Protein AF-W7JKR9-F1 (afdb_monomer)

Mean predicted aligned error: 22.74 Å

Organism: Plasmodium falciparum (isolate NF54) (NCBI:txid5843)

Solvent-accessible surface area (backbone atoms only — not comparable to full-atom values): 15567 Å² total; per-residue (Å²): 144,79,76,62,62,64,58,54,55,62,55,49,55,61,52,53,52,52,53,51,52,54,62,64,67,72,71,78,78,79,87,74,90,66,97,68,87,82,84,70,90,59,93,64,86,72,86,68,92,71,79,69,73,84,47,75,80,37,70,67,54,50,52,52,49,54,50,50,52,53,54,49,53,52,54,48,53,56,47,51,57,61,47,48,58,59,49,50,54,55,48,53,52,48,53,50,53,51,49,53,51,51,55,48,51,52,49,53,50,54,48,50,52,50,49,51,50,49,50,45,54,60,48,51,68,45,63,79,32,70,90,44,43,83,77,52,41,77,62,53,60,73,65,54,53,62,68,59,58,51,48,51,50,50,50,50,52,52,52,49,49,53,54,48,44,54,56,48,46,52,50,52,52,53,51,45,29,69,67,34,49,48,63,60,50,96,86,45,53,39,71,78,78,53,44,91,90,45,64,85,39,62,70,62,53,34,50,55,54,41,54,40,44,44,69,52,60,46,86,80,85,69,102,61,82,69,58,78,81,42,48,37,51,54,42,51,56,69,68,50,66,98,64,97,77,70,54,73,58,57,51,49,42,54,52,56,65,73,77,107

pLDDT: mean 70.18, std 16.19, range [37.5, 97.75]

InterPro domains:
  IPR006373 Variant surface antigen Rifin [PF02009] (39-235)
  IPR006373 Variant surface antigen Rifin [TIGR01477] (1-241)

Radius of gyration: 37.73 Å; Cα contacts (8 Å, |Δi|>4): 90; chains: 1; bounding box: 84×52×88 Å

Secondary structure (DSSP, 8-state):
--SSHHHHHHHHHHHHHHHHHHHHHT----------------SS--------TTSTT-HHHHHHHHHHHHHHHHHHHHHHHHHHHHHHHHHHHHHHHHHHHHHHHHHHHHHHHHHHHHHHHHHHHHHT-TTTIIIIIHHHTTTS-HHHHHHHHHHHHHHHHHHHHHHHHHHHHHHHHHHH--SEETTEEGGGT--TTTTT-HHHHHHHHHHHHHHHHS--SSS----TT-HHHHHHHHHS-SSS---HHHHHHHHHHHH-

Nearest PDB structures (foldseek):
  7jzk-assembly2_B  TM=7.872E-01  e=2.300E-03  Plasmodium falciparum NF54

Sequence (260 aa):
MKLNYTKILLFFFPLNILVTSYHAYNKNKPYLKTRHTPRYTSRVLSECDIRSSIYDNDAEMKSVKGTFDRQTSQRFEEYQERIKDKRQKRKEERDKNIQEIIEKDKMDKSLAEKVETGCLKCGCGLGGVAAGVGIIGGIAINIWKPTALDAAIEAAIAKSAAKGATAFKSAVIEGIEKEFGVSILRVHRFESFIDVENYMKVSVISEKVYSHYNTTCIPSGSVHLPSVSDPICTLVSKKLPHASQGSSRTVIESTLYKEA

Structure (mmCIF, N/CA/C/O backbone):
data_AF-W7JKR9-F1
#
_entry.id   AF-W7JKR9-F1
#
loop_
_atom_site.group_PDB
_atom_site.id
_atom_site.type_symbol
_atom_site.label_atom_id
_atom_site.label_alt_id
_atom_site.label_comp_id
_atom_site.label_asym_id
_atom_site.label_entity_id
_atom_site.label_seq_id
_atom_site.pdbx_PDB_ins_code
_atom_site.Cartn_x
_atom_site.Cartn_y
_atom_site.Cartn_z
_atom_site.occupancy
_atom_site.B_iso_or_equiv
_atom_site.auth_seq_id
_atom_site.auth_comp_id
_atom_site.auth_asym_id
_atom_site.auth_ato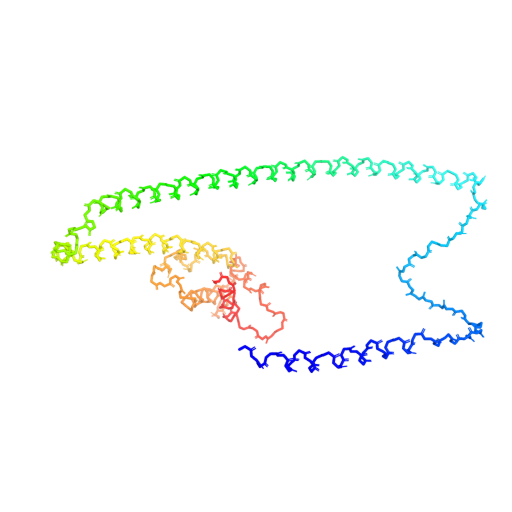m_id
_atom_site.pdbx_PDB_model_num
ATOM 1 N N . MET A 1 1 ? 12.454 -26.842 42.055 1.00 54.22 1 MET A N 1
ATOM 2 C CA . MET A 1 1 ? 13.348 -26.366 40.972 1.00 54.22 1 MET A CA 1
ATOM 3 C C . MET A 1 1 ? 14.501 -27.363 40.728 1.00 54.22 1 MET A C 1
ATOM 5 O O . MET A 1 1 ? 15.657 -27.020 40.912 1.00 54.22 1 MET A O 1
ATOM 9 N N . LYS A 1 2 ? 14.209 -28.631 40.379 1.00 51.59 2 LYS A N 1
ATOM 10 C CA . LYS A 1 2 ? 15.231 -29.709 40.299 1.00 51.59 2 LYS A CA 1
ATOM 11 C C . LYS A 1 2 ? 15.134 -30.624 39.059 1.00 51.59 2 LYS A C 1
ATOM 13 O O . LYS A 1 2 ? 15.847 -31.612 38.990 1.00 51.59 2 LYS A O 1
ATOM 18 N N . LEU A 1 3 ? 14.304 -30.291 38.064 1.00 54.12 3 LEU A N 1
ATOM 19 C CA . LEU A 1 3 ? 14.122 -31.116 36.850 1.00 54.12 3 LEU A CA 1
ATOM 20 C C . LEU A 1 3 ? 14.785 -30.547 35.582 1.00 54.12 3 LEU A C 1
ATOM 22 O O . LEU A 1 3 ? 14.823 -31.217 34.555 1.00 54.12 3 LEU A O 1
ATOM 26 N N . ASN A 1 4 ? 15.345 -29.334 35.647 1.00 57.53 4 ASN A N 1
ATOM 27 C CA . ASN A 1 4 ? 15.984 -28.689 34.492 1.00 57.53 4 ASN A CA 1
ATOM 28 C C . ASN A 1 4 ? 17.507 -28.898 34.444 1.00 57.53 4 ASN A C 1
ATOM 30 O O . ASN A 1 4 ? 18.113 -28.714 33.395 1.00 57.53 4 ASN A O 1
ATOM 34 N N . TYR A 1 5 ? 18.127 -29.325 35.549 1.00 57.28 5 TYR A N 1
ATOM 35 C CA . TYR A 1 5 ? 19.579 -29.516 35.623 1.00 57.28 5 TYR A CA 1
ATOM 36 C C . TYR A 1 5 ? 20.048 -30.743 34.821 1.00 57.28 5 TYR A C 1
ATOM 38 O O . TYR A 1 5 ? 21.040 -30.677 34.100 1.00 57.28 5 TYR A O 1
ATOM 46 N N . THR A 1 6 ? 19.278 -31.834 34.844 1.00 64.12 6 THR A N 1
ATOM 47 C CA . THR A 1 6 ? 19.553 -33.048 34.057 1.00 64.12 6 THR A CA 1
ATOM 48 C C . THR A 1 6 ? 19.422 -32.818 32.551 1.00 64.12 6 THR A C 1
ATOM 50 O O . THR A 1 6 ? 20.218 -33.357 31.788 1.00 64.12 6 THR A O 1
ATOM 53 N N . LYS A 1 7 ? 18.481 -31.971 32.107 1.00 63.75 7 LYS A N 1
ATOM 54 C CA . LYS A 1 7 ? 18.340 -31.597 30.686 1.00 63.75 7 LYS A CA 1
ATOM 55 C C . LYS A 1 7 ? 19.494 -30.723 30.184 1.00 63.75 7 LYS A C 1
ATOM 57 O O . LYS A 1 7 ? 19.934 -30.908 29.055 1.00 63.75 7 LYS A O 1
ATOM 62 N N . ILE A 1 8 ? 20.007 -29.815 31.017 1.00 66.56 8 ILE A N 1
ATOM 63 C CA . ILE A 1 8 ? 21.157 -28.962 30.670 1.00 66.56 8 ILE A CA 1
ATOM 64 C C . ILE A 1 8 ? 22.446 -29.796 30.592 1.00 66.56 8 ILE A C 1
ATOM 66 O O . ILE A 1 8 ? 23.214 -29.645 29.645 1.00 66.56 8 ILE A O 1
ATOM 70 N N . LEU A 1 9 ? 22.648 -30.738 31.523 1.00 61.00 9 LEU A N 1
ATOM 71 C CA . LEU A 1 9 ? 23.782 -31.670 31.480 1.00 61.00 9 LEU A CA 1
ATOM 72 C C . LEU A 1 9 ? 23.742 -32.594 30.255 1.00 61.00 9 LEU A C 1
ATOM 74 O O . LEU A 1 9 ? 24.776 -32.812 29.625 1.00 61.00 9 LEU A O 1
ATOM 78 N N . LEU A 1 10 ? 22.559 -33.085 29.868 1.00 62.50 10 LEU A N 1
ATOM 79 C CA . LEU A 1 10 ? 22.393 -33.925 28.675 1.00 62.50 10 LEU A CA 1
ATOM 80 C C . LEU A 1 10 ? 22.730 -33.195 27.369 1.00 62.50 10 LEU A C 1
ATOM 82 O O . LEU A 1 10 ? 23.150 -33.841 26.415 1.00 62.50 10 LEU A O 1
ATOM 86 N N . PHE A 1 11 ? 22.593 -31.868 27.323 1.00 59.97 11 PHE A N 1
ATOM 87 C CA . PHE A 1 11 ? 22.936 -31.071 26.142 1.00 59.97 11 PHE A CA 1
ATOM 88 C C . PHE A 1 11 ? 24.433 -30.715 26.071 1.00 59.97 11 PHE A C 1
ATOM 90 O O . PHE A 1 11 ? 24.965 -30.442 24.996 1.00 59.97 11 PHE A O 1
ATOM 97 N N . PHE A 1 12 ? 25.145 -30.772 27.201 1.00 62.97 12 PHE A N 1
ATOM 98 C CA . PHE A 1 12 ? 26.572 -30.449 27.276 1.00 62.97 12 PHE A CA 1
ATOM 99 C C . PHE A 1 12 ? 27.464 -31.539 26.658 1.00 62.97 12 PHE A C 1
ATOM 101 O O . PHE A 1 12 ? 28.472 -31.238 26.018 1.00 62.97 12 PHE A O 1
ATOM 108 N N . PHE A 1 13 ? 27.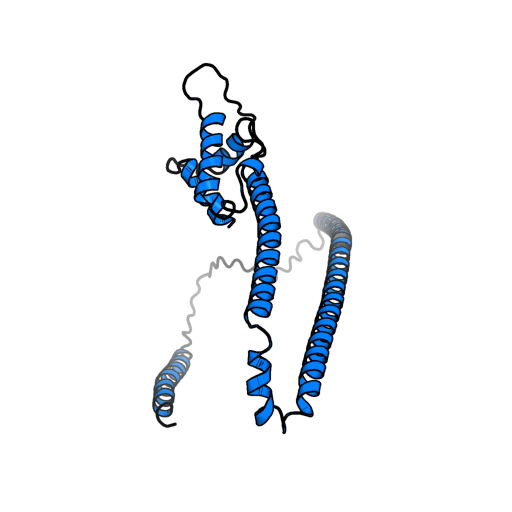081 -32.811 26.797 1.00 64.88 13 PHE A N 1
ATOM 109 C CA . PHE A 1 13 ? 27.808 -33.942 26.209 1.00 64.88 13 PHE A CA 1
ATOM 110 C C . PHE A 1 13 ? 27.870 -33.921 24.668 1.00 64.88 13 PHE A C 1
ATOM 112 O O . PHE A 1 13 ? 28.980 -33.992 24.138 1.00 64.88 13 PHE A O 1
ATOM 119 N N . PRO A 1 14 ? 26.756 -33.765 23.922 1.00 66.75 14 PRO A N 1
ATOM 120 C CA . PRO A 1 14 ? 26.812 -33.718 22.461 1.00 66.75 14 PRO A CA 1
ATOM 121 C C . PRO A 1 14 ? 27.563 -32.485 21.937 1.00 66.75 14 PRO A C 1
ATOM 123 O O . PRO A 1 14 ? 28.277 -32.595 20.943 1.00 66.75 14 PRO A O 1
ATOM 126 N N . LEU A 1 15 ? 27.487 -31.336 22.621 1.00 64.81 15 LEU A N 1
ATOM 127 C CA . LEU A 1 15 ? 28.214 -30.123 22.223 1.00 64.81 15 LEU A CA 1
ATOM 128 C C . LEU A 1 15 ? 29.739 -30.271 22.358 1.00 64.81 15 LEU A C 1
ATOM 130 O O . LEU A 1 15 ? 30.471 -29.853 21.463 1.00 64.81 15 LEU A O 1
ATOM 134 N N . ASN A 1 16 ? 30.232 -30.919 23.418 1.00 63.62 16 ASN A N 1
ATOM 135 C CA . ASN A 1 16 ? 31.671 -31.173 23.569 1.00 63.62 16 ASN A CA 1
ATOM 136 C C . ASN A 1 16 ? 32.203 -32.199 22.559 1.00 63.62 16 ASN A C 1
ATOM 138 O O . ASN A 1 16 ? 33.333 -32.063 22.087 1.00 63.62 16 ASN A O 1
ATOM 142 N N . ILE A 1 17 ? 31.394 -33.190 22.172 1.00 65.12 17 ILE A N 1
ATOM 143 C CA . ILE A 1 17 ? 31.745 -34.137 21.101 1.00 65.12 17 ILE A CA 1
ATOM 144 C C . ILE A 1 17 ? 31.851 -33.403 19.754 1.00 65.12 17 ILE A C 1
ATOM 146 O O . ILE A 1 17 ? 32.780 -33.637 18.982 1.00 65.12 17 ILE A O 1
ATOM 150 N N . LEU A 1 18 ? 30.958 -32.444 19.494 1.00 62.81 18 LEU A N 1
ATOM 151 C CA . LEU A 1 18 ? 30.983 -31.637 18.272 1.00 62.81 18 LEU A CA 1
ATOM 152 C C . LEU A 1 18 ? 32.236 -30.747 18.206 1.00 62.81 18 LEU A C 1
ATOM 154 O O . LEU A 1 18 ? 32.935 -30.740 17.192 1.00 62.81 18 LEU A O 1
ATOM 158 N N . VAL A 1 19 ? 32.584 -30.081 19.310 1.00 62.69 19 VAL A N 1
ATOM 159 C CA . VAL A 1 19 ? 33.781 -29.224 19.409 1.00 62.69 19 VAL A CA 1
ATOM 160 C C . VAL A 1 19 ? 35.080 -30.032 19.300 1.00 62.69 19 VAL A C 1
ATOM 162 O O . VAL A 1 19 ? 36.006 -29.620 18.599 1.00 62.69 19 VAL A O 1
ATOM 165 N N . THR A 1 20 ? 35.155 -31.207 19.929 1.00 60.06 20 THR A N 1
ATOM 166 C CA . THR A 1 20 ? 36.338 -32.082 19.828 1.00 60.06 20 THR A CA 1
ATOM 167 C C . THR A 1 20 ? 36.486 -32.702 18.436 1.00 60.06 20 THR A C 1
ATOM 169 O O . THR A 1 20 ? 37.604 -32.762 17.924 1.00 60.06 20 THR A O 1
ATOM 172 N N . SER A 1 21 ? 35.384 -33.064 17.764 1.00 58.28 21 SER A N 1
ATOM 173 C CA . SER A 1 21 ? 35.416 -33.540 16.371 1.00 58.28 21 SER A CA 1
ATOM 174 C C . SER A 1 21 ? 35.890 -32.460 15.389 1.00 58.28 21 SER A C 1
ATOM 176 O O . SER A 1 21 ? 36.719 -32.736 14.522 1.00 58.28 21 SER A O 1
ATOM 178 N N . TYR A 1 22 ? 35.458 -31.208 15.581 1.00 55.31 22 TYR A N 1
ATOM 179 C CA . TYR A 1 22 ? 35.897 -30.067 14.776 1.00 55.31 22 TYR A CA 1
ATOM 180 C C . TYR A 1 22 ? 37.398 -29.798 14.948 1.00 55.31 22 TYR A C 1
ATOM 182 O O . TYR A 1 22 ? 38.115 -29.554 13.976 1.00 55.31 22 TYR A O 1
ATOM 190 N N . HIS A 1 23 ? 37.905 -29.906 16.178 1.00 56.00 23 HIS A N 1
ATOM 191 C CA . HIS A 1 23 ? 39.322 -29.686 16.452 1.00 56.00 23 HIS A CA 1
ATOM 192 C C . HIS A 1 23 ? 40.217 -30.832 15.940 1.00 56.00 23 HIS A C 1
ATOM 194 O O . HIS A 1 23 ? 41.363 -30.583 15.550 1.00 56.00 23 HIS A O 1
ATOM 200 N N . ALA A 1 24 ? 39.702 -32.067 15.894 1.00 51.59 24 ALA A N 1
ATOM 201 C CA . ALA A 1 24 ? 40.391 -33.225 15.325 1.00 51.59 24 ALA A CA 1
ATOM 202 C C . ALA A 1 24 ? 40.433 -33.196 13.783 1.00 51.59 24 ALA A C 1
ATOM 204 O O . ALA A 1 24 ? 41.438 -33.591 13.194 1.00 51.59 24 ALA A O 1
ATOM 205 N N . TYR A 1 25 ? 39.401 -32.660 13.118 1.00 51.50 25 TYR A N 1
ATOM 206 C CA . TYR A 1 25 ? 39.346 -32.568 11.650 1.00 51.50 25 TYR A CA 1
ATOM 207 C C . TYR A 1 25 ? 40.170 -31.406 11.056 1.00 51.50 25 TYR A C 1
ATOM 209 O O . TYR A 1 25 ? 40.361 -31.340 9.844 1.00 51.50 25 TYR A O 1
ATOM 217 N N . ASN A 1 26 ? 40.715 -30.511 11.890 1.00 50.47 26 ASN A N 1
ATOM 218 C CA . ASN A 1 26 ? 41.456 -29.313 11.461 1.00 50.47 26 ASN A CA 1
ATOM 219 C C . ASN A 1 26 ? 42.997 -29.476 11.473 1.00 50.47 26 ASN A C 1
ATOM 221 O O . ASN A 1 26 ? 43.738 -28.497 11.423 1.00 50.47 26 ASN A O 1
ATOM 225 N N . LYS A 1 27 ? 43.529 -30.703 11.570 1.00 51.34 27 LYS A N 1
ATOM 226 C CA . LYS A 1 27 ? 44.993 -30.936 11.565 1.00 51.34 27 LYS A CA 1
ATOM 227 C C . LYS A 1 27 ? 45.541 -31.752 10.397 1.00 51.34 27 LYS A C 1
ATOM 229 O O . LYS A 1 27 ? 46.736 -32.031 10.375 1.00 51.34 27 LYS A O 1
ATOM 234 N N . ASN A 1 28 ? 44.742 -32.037 9.373 1.00 55.25 28 ASN A N 1
ATOM 235 C CA . ASN A 1 28 ? 45.258 -32.659 8.155 1.00 55.25 28 ASN A CA 1
ATOM 236 C C . ASN A 1 28 ? 45.488 -31.594 7.078 1.00 55.25 28 ASN A C 1
ATOM 238 O O . ASN A 1 28 ? 44.562 -31.195 6.380 1.00 55.25 28 ASN A O 1
ATOM 242 N N . LYS A 1 29 ? 46.740 -31.141 6.935 1.00 52.53 29 LYS A N 1
ATOM 243 C CA . LYS A 1 29 ? 47.228 -30.522 5.694 1.00 52.53 29 LYS A CA 1
ATOM 244 C C . LYS A 1 29 ? 47.635 -31.646 4.734 1.00 52.53 29 LYS A C 1
ATOM 246 O O . LYS A 1 29 ? 48.727 -32.190 4.910 1.00 52.53 29 LYS A O 1
ATOM 251 N N . PRO A 1 30 ? 46.841 -32.002 3.710 1.00 47.31 30 PRO A N 1
ATOM 252 C CA . PRO A 1 30 ? 47.382 -32.744 2.590 1.00 47.31 30 PRO A CA 1
ATOM 253 C C . PRO A 1 30 ? 48.251 -31.778 1.780 1.00 47.31 30 PRO A C 1
ATOM 255 O O . PRO A 1 30 ? 47.780 -30.816 1.175 1.00 47.31 30 PRO A O 1
ATOM 258 N N . TYR A 1 31 ? 49.554 -32.023 1.805 1.00 53.50 31 TYR A N 1
ATOM 259 C CA . TYR A 1 31 ? 50.522 -31.467 0.872 1.00 53.50 31 TYR A CA 1
ATOM 260 C C . TYR A 1 31 ? 50.196 -31.988 -0.538 1.00 53.50 31 TYR A C 1
ATOM 262 O O . TYR A 1 31 ? 50.796 -32.933 -1.032 1.00 53.50 31 TYR A O 1
ATOM 270 N N . LEU A 1 32 ? 49.220 -31.390 -1.218 1.00 40.78 32 LEU A N 1
ATOM 271 C CA . LEU A 1 32 ? 48.966 -31.679 -2.627 1.00 40.78 32 LEU A CA 1
ATOM 272 C C . LEU A 1 32 ? 49.751 -30.697 -3.490 1.00 40.78 32 LEU A C 1
ATOM 274 O O . LEU A 1 32 ? 49.294 -29.616 -3.855 1.00 40.78 32 LEU A O 1
ATOM 278 N N . LYS A 1 33 ? 50.972 -31.113 -3.829 1.00 48.75 33 LYS A N 1
ATOM 279 C CA . LYS A 1 33 ? 51.701 -30.621 -4.995 1.00 48.75 33 LYS A CA 1
ATOM 280 C C . LYS A 1 33 ? 51.000 -31.187 -6.234 1.00 48.75 33 LYS A C 1
ATOM 282 O O . LYS A 1 33 ? 51.411 -32.215 -6.756 1.00 48.75 33 LYS A O 1
ATOM 287 N N . THR A 1 34 ? 49.953 -30.512 -6.700 1.00 37.50 34 THR A N 1
ATOM 288 C CA . THR A 1 34 ? 49.271 -30.857 -7.954 1.00 37.50 34 THR A CA 1
ATOM 289 C C . THR A 1 34 ? 49.310 -29.652 -8.882 1.00 37.50 34 THR A C 1
ATOM 291 O O . THR A 1 34 ? 48.579 -28.681 -8.711 1.00 37.50 34 THR A O 1
ATOM 294 N N . ARG A 1 35 ? 50.205 -29.711 -9.874 1.00 49.44 35 ARG A N 1
ATOM 295 C CA . ARG A 1 35 ? 50.184 -28.833 -11.046 1.00 49.44 35 ARG A CA 1
ATOM 296 C C . ARG A 1 35 ? 48.946 -29.168 -11.878 1.00 49.44 35 ARG A C 1
ATOM 298 O O . ARG A 1 35 ? 49.064 -29.944 -12.810 1.00 49.44 35 ARG A O 1
ATOM 305 N N . HIS A 1 36 ? 47.791 -28.589 -11.572 1.00 47.44 36 HIS A N 1
ATOM 306 C CA . HIS A 1 36 ? 46.703 -28.453 -12.539 1.00 47.44 36 HIS A CA 1
ATOM 307 C C . HIS A 1 36 ? 45.956 -27.142 -12.289 1.00 47.44 36 HIS A C 1
ATOM 309 O O . HIS A 1 36 ? 45.550 -26.820 -11.177 1.00 47.44 36 HIS A O 1
ATOM 315 N N . THR A 1 37 ? 45.860 -26.372 -13.363 1.00 48.94 37 THR A N 1
ATOM 316 C CA . THR A 1 37 ? 45.187 -25.089 -13.543 1.00 48.94 37 THR A CA 1
ATOM 317 C C . THR A 1 37 ? 43.771 -25.079 -12.955 1.00 48.94 37 THR A C 1
ATOM 319 O O . THR A 1 37 ? 42.887 -25.760 -13.477 1.00 48.94 37 THR A O 1
ATOM 322 N N . PRO A 1 38 ? 43.500 -24.274 -11.913 1.00 40.03 38 PRO A N 1
ATOM 323 C CA . PRO A 1 38 ? 42.144 -24.077 -11.436 1.00 40.03 38 PRO A CA 1
ATOM 324 C C . PRO A 1 38 ? 41.441 -23.075 -12.360 1.00 40.03 38 PRO A C 1
ATOM 326 O O . PRO A 1 38 ? 41.648 -21.868 -12.281 1.00 40.03 38 PRO A O 1
ATOM 329 N N . ARG A 1 39 ? 40.601 -23.579 -13.270 1.00 44.25 39 ARG A N 1
ATOM 330 C CA . ARG A 1 39 ? 39.616 -22.768 -13.998 1.00 44.25 39 ARG A CA 1
ATOM 331 C C . ARG A 1 39 ? 38.413 -22.555 -13.081 1.00 44.25 39 ARG A C 1
ATOM 333 O O . ARG A 1 39 ? 37.396 -23.228 -13.206 1.00 44.25 39 ARG A O 1
ATOM 340 N N . TYR A 1 40 ? 38.552 -21.649 -12.119 1.00 46.84 40 TYR A N 1
ATOM 341 C CA . TYR A 1 40 ? 37.422 -21.143 -11.350 1.00 46.84 40 TYR A CA 1
ATOM 342 C C . TYR A 1 40 ? 36.625 -20.181 -12.238 1.00 46.84 40 TYR A C 1
ATOM 344 O O . TYR A 1 40 ? 37.092 -19.101 -12.579 1.00 46.84 40 TYR A O 1
ATOM 352 N N . THR A 1 41 ? 35.384 -20.519 -12.587 1.00 47.00 41 THR A N 1
ATOM 353 C CA . THR A 1 41 ? 34.379 -19.505 -12.946 1.00 47.00 41 THR A CA 1
ATOM 354 C C . THR A 1 41 ? 33.894 -18.843 -11.660 1.00 47.00 41 THR A C 1
ATOM 356 O O . THR A 1 41 ? 32.749 -18.992 -11.240 1.00 47.00 41 THR A O 1
ATOM 359 N N . SER A 1 42 ? 34.815 -18.166 -10.982 1.00 48.81 42 SER A N 1
ATOM 360 C CA . SER A 1 42 ? 34.487 -17.243 -9.912 1.00 48.81 42 SER A CA 1
ATOM 361 C C . SER A 1 42 ? 33.926 -15.988 -10.571 1.00 48.81 42 SER A C 1
ATOM 363 O O . SER A 1 42 ? 34.599 -15.372 -11.390 1.00 48.81 42 SER A O 1
ATOM 365 N N . ARG A 1 43 ? 32.697 -15.591 -10.226 1.00 54.62 43 ARG A N 1
ATOM 366 C CA . ARG A 1 43 ? 32.171 -14.255 -10.574 1.00 54.62 43 ARG A CA 1
ATOM 367 C C . ARG A 1 43 ? 32.776 -13.151 -9.697 1.00 54.62 43 ARG A C 1
ATOM 369 O O . ARG A 1 43 ? 32.230 -12.057 -9.626 1.00 54.62 43 ARG A O 1
ATOM 376 N N . VAL A 1 44 ? 33.864 -13.441 -8.989 1.00 54.78 44 VAL A N 1
ATOM 377 C CA . VAL A 1 44 ? 34.654 -12.437 -8.290 1.00 54.78 44 VAL A CA 1
ATOM 378 C C . VAL A 1 44 ? 35.701 -11.961 -9.281 1.00 54.78 44 VAL A C 1
ATOM 380 O O . VAL A 1 44 ? 36.557 -12.741 -9.699 1.00 54.78 44 VAL A O 1
ATOM 383 N N . LEU A 1 45 ? 35.596 -10.693 -9.681 1.00 50.12 45 LEU A N 1
ATOM 384 C CA . LEU A 1 45 ? 36.673 -9.992 -10.368 1.00 50.12 45 LEU A CA 1
ATOM 385 C C . LEU A 1 45 ? 37.883 -10.019 -9.427 1.00 50.12 45 LEU A C 1
ATOM 387 O O . LEU A 1 45 ? 37.944 -9.266 -8.462 1.00 50.12 45 LEU A O 1
ATOM 391 N N . SER A 1 46 ? 38.796 -10.961 -9.651 1.00 61.94 46 SER A N 1
ATOM 392 C CA . SER A 1 46 ? 40.115 -10.915 -9.037 1.00 61.94 46 SER A CA 1
ATOM 393 C C . SER A 1 46 ? 40.842 -9.761 -9.713 1.00 61.94 46 SER A C 1
ATOM 395 O O . SER A 1 46 ? 41.093 -9.840 -10.915 1.00 61.94 46 SER A O 1
ATOM 397 N N . GLU A 1 47 ? 41.153 -8.695 -8.975 1.00 56.22 47 GLU A N 1
ATOM 398 C CA . GLU A 1 47 ? 42.146 -7.716 -9.418 1.00 56.22 47 GLU A CA 1
ATOM 399 C C . GLU A 1 47 ? 43.464 -8.473 -9.608 1.00 56.22 47 GLU A C 1
ATOM 401 O O . GLU A 1 47 ? 44.157 -8.822 -8.657 1.00 56.22 47 GLU A O 1
ATOM 406 N N . CYS A 1 48 ? 43.762 -8.857 -10.845 1.00 59.91 48 CYS A N 1
ATOM 407 C CA . CYS A 1 48 ? 45.111 -9.240 -11.211 1.00 59.91 48 CYS A CA 1
ATOM 408 C C . CYS A 1 48 ? 45.901 -7.941 -11.384 1.00 59.91 48 CYS A C 1
ATOM 410 O O . CYS A 1 48 ? 45.452 -7.069 -12.129 1.00 59.91 48 CYS A O 1
ATOM 412 N N . ASP A 1 49 ? 47.076 -7.836 -10.758 1.00 53.50 49 ASP A N 1
ATOM 413 C CA . ASP A 1 49 ? 48.052 -6.761 -10.981 1.00 53.50 49 ASP A CA 1
ATOM 414 C C . ASP A 1 49 ? 48.640 -6.847 -12.403 1.00 53.50 49 ASP A C 1
ATOM 416 O O . ASP A 1 49 ? 49.823 -7.114 -12.619 1.00 53.50 49 ASP A O 1
ATOM 420 N N . ILE A 1 50 ? 47.808 -6.645 -13.425 1.00 57.72 50 ILE A N 1
ATOM 421 C CA . ILE A 1 50 ? 48.277 -6.389 -14.780 1.00 57.72 50 ILE A CA 1
ATOM 422 C C . ILE A 1 50 ? 48.658 -4.915 -14.798 1.00 57.72 50 ILE A C 1
ATOM 424 O O . ILE A 1 50 ? 47.869 -4.051 -15.176 1.00 57.72 50 ILE A O 1
ATOM 428 N N . ARG A 1 51 ? 49.884 -4.606 -14.374 1.00 56.19 51 ARG A N 1
ATOM 429 C CA . ARG A 1 51 ? 50.481 -3.303 -14.664 1.00 56.19 51 ARG A CA 1
ATOM 430 C C . ARG A 1 51 ? 50.659 -3.210 -16.181 1.00 56.19 51 ARG A C 1
ATOM 432 O O . ARG A 1 51 ? 51.674 -3.648 -16.714 1.00 56.19 51 ARG A O 1
ATOM 439 N N . SER A 1 52 ? 49.658 -2.691 -16.893 1.00 58.59 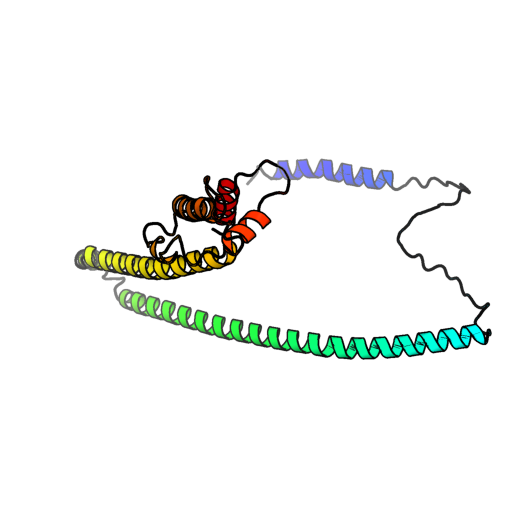52 SER A N 1
ATOM 440 C CA . SER A 1 52 ? 49.678 -2.556 -18.354 1.00 58.59 52 SER A CA 1
ATOM 441 C C . SER A 1 52 ? 50.526 -1.353 -18.784 1.00 58.59 52 SER A C 1
ATOM 443 O O . SER A 1 52 ? 50.041 -0.441 -19.445 1.00 58.59 52 SER A O 1
ATOM 445 N N . SER A 1 53 ? 51.813 -1.341 -18.434 1.00 59.47 53 SER A N 1
ATOM 446 C CA . SER A 1 53 ? 52.742 -0.252 -18.783 1.00 59.47 53 SER A CA 1
ATOM 447 C C . SER A 1 53 ? 53.079 -0.169 -20.279 1.00 59.47 53 SER A C 1
ATOM 449 O O . SER A 1 53 ? 53.915 0.631 -20.685 1.00 59.47 53 SER A O 1
ATOM 451 N N . ILE A 1 54 ? 52.469 -1.025 -21.102 1.00 65.44 54 ILE A N 1
ATOM 452 C CA . ILE A 1 54 ? 52.726 -1.146 -22.542 1.00 65.44 54 ILE A CA 1
ATOM 453 C C . ILE A 1 54 ? 52.107 0.034 -23.309 1.00 65.44 54 ILE A C 1
ATOM 455 O O . ILE A 1 54 ? 52.651 0.448 -24.326 1.00 65.44 54 ILE A O 1
ATOM 459 N N . TYR A 1 55 ? 51.019 0.619 -22.797 1.00 63.97 55 TYR A N 1
ATOM 460 C CA . TYR A 1 55 ? 50.261 1.668 -23.492 1.00 63.97 55 TYR A CA 1
ATOM 461 C C . TYR A 1 55 ? 50.335 3.048 -22.825 1.00 63.97 55 TYR A C 1
ATOM 463 O O . TYR A 1 55 ? 49.710 3.992 -23.301 1.00 63.97 55 TYR A O 1
ATOM 471 N N . ASP A 1 56 ? 51.107 3.198 -21.744 1.00 67.94 56 ASP A N 1
ATOM 472 C CA . ASP A 1 56 ? 51.194 4.461 -20.990 1.00 67.94 56 ASP A CA 1
ATOM 473 C C . ASP A 1 56 ? 51.767 5.625 -21.825 1.00 67.94 56 ASP A C 1
ATOM 475 O O . ASP A 1 56 ? 51.447 6.788 -21.574 1.00 67.94 56 ASP A O 1
ATOM 479 N N . ASN A 1 57 ? 52.587 5.315 -22.838 1.00 74.12 57 ASN A N 1
ATOM 480 C CA . ASN A 1 57 ? 53.212 6.293 -23.737 1.00 74.12 57 ASN A CA 1
ATOM 481 C C . ASN A 1 57 ? 52.610 6.308 -25.155 1.00 74.12 57 ASN A C 1
ATOM 483 O O . ASN A 1 57 ? 53.093 7.053 -26.007 1.00 74.12 57 ASN A O 1
ATOM 487 N N . ASP A 1 58 ? 51.580 5.503 -25.422 1.00 83.62 58 ASP A N 1
ATOM 488 C CA . ASP A 1 58 ? 50.913 5.473 -26.723 1.00 83.62 58 ASP A CA 1
ATOM 489 C C . ASP A 1 58 ? 50.030 6.725 -26.883 1.00 83.62 58 ASP A C 1
ATOM 491 O O . ASP A 1 58 ? 49.159 7.012 -26.055 1.00 83.62 58 ASP A O 1
ATOM 495 N N . ALA A 1 59 ? 50.282 7.506 -27.937 1.00 85.81 59 ALA A N 1
ATOM 496 C CA . ALA A 1 59 ? 49.583 8.763 -28.188 1.00 85.81 59 ALA A CA 1
ATOM 497 C C . ALA A 1 59 ? 48.079 8.563 -28.442 1.00 85.81 59 ALA A C 1
ATOM 499 O O . ALA A 1 59 ? 47.264 9.371 -27.984 1.00 85.81 59 ALA A O 1
ATOM 500 N N . GLU A 1 60 ? 47.704 7.479 -29.122 1.00 84.62 60 GLU A N 1
ATOM 501 C CA . GLU A 1 60 ? 46.313 7.132 -29.390 1.00 84.62 60 GLU A CA 1
ATOM 502 C C . GLU A 1 60 ? 45.627 6.717 -28.087 1.00 84.62 60 GLU A C 1
ATOM 504 O O . GLU A 1 60 ? 44.589 7.284 -27.728 1.00 84.62 60 GLU A O 1
ATOM 509 N N . MET A 1 61 ? 46.262 5.846 -27.295 1.00 86.56 61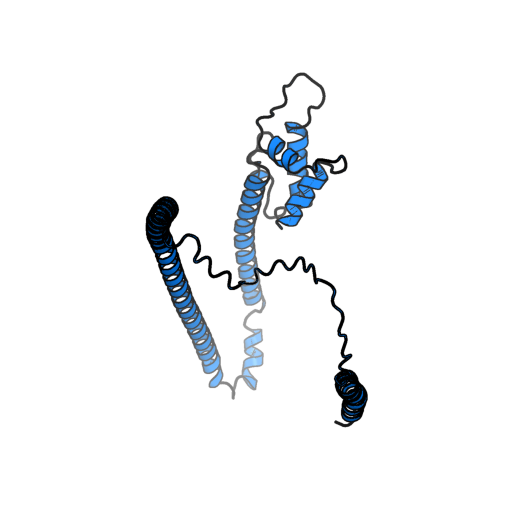 MET A N 1
ATOM 510 C CA . MET A 1 61 ? 45.715 5.418 -26.002 1.00 86.56 61 MET A CA 1
ATOM 511 C C . MET A 1 61 ? 45.550 6.587 -25.024 1.00 86.56 61 MET A C 1
ATOM 513 O O . MET A 1 61 ? 44.539 6.688 -24.324 1.00 86.56 61 MET A O 1
ATOM 517 N N . LYS A 1 62 ? 46.503 7.522 -24.999 1.00 84.75 62 LYS A N 1
ATOM 518 C CA . LYS A 1 62 ? 46.427 8.726 -24.163 1.00 84.75 62 LYS A CA 1
ATOM 519 C C . LYS A 1 62 ? 45.244 9.618 -24.552 1.00 84.75 62 LYS A C 1
ATOM 521 O O . LYS A 1 62 ? 44.588 10.174 -23.669 1.00 84.75 62 LYS A O 1
ATOM 526 N N . SER A 1 63 ? 44.933 9.719 -25.846 1.00 87.50 63 SER A N 1
ATOM 527 C CA . SER A 1 63 ? 43.778 10.478 -26.346 1.00 87.50 63 SER A CA 1
ATOM 528 C C . SER A 1 63 ? 42.435 9.817 -25.996 1.00 87.50 63 SER A C 1
ATOM 530 O O . SER A 1 63 ? 41.494 10.497 -25.568 1.00 87.50 63 SER A O 1
ATOM 532 N N . VAL A 1 64 ? 42.363 8.483 -26.085 1.00 88.50 64 VAL A N 1
ATOM 533 C CA . VAL A 1 64 ? 41.184 7.689 -25.710 1.00 88.50 64 VAL A CA 1
ATOM 534 C C . VAL A 1 64 ? 40.928 7.802 -24.212 1.00 88.50 64 VAL A C 1
ATOM 536 O O . VAL A 1 64 ? 39.810 8.118 -23.802 1.00 88.50 64 VAL A O 1
ATOM 539 N N . LYS A 1 65 ? 41.974 7.643 -23.393 1.00 87.38 65 LYS A N 1
ATOM 540 C CA . LYS A 1 65 ? 41.901 7.816 -21.940 1.00 87.38 65 LYS A CA 1
ATOM 541 C C . LYS A 1 65 ? 41.427 9.219 -21.563 1.00 87.38 65 LYS A C 1
ATOM 543 O O . LYS A 1 65 ? 40.475 9.346 -20.804 1.00 87.38 65 LYS A O 1
ATOM 548 N N . GLY A 1 66 ? 42.010 10.267 -22.148 1.00 87.56 66 GLY A N 1
ATOM 549 C CA . GLY A 1 66 ? 41.586 11.646 -21.883 1.00 87.56 66 GLY A CA 1
ATOM 550 C C . GLY A 1 66 ? 40.121 11.912 -22.257 1.00 87.56 66 GLY A C 1
ATOM 551 O O . GLY A 1 66 ? 39.413 12.624 -21.544 1.00 87.56 66 GLY A O 1
ATOM 552 N N . THR A 1 67 ? 39.632 11.302 -23.341 1.00 92.69 67 THR A N 1
ATOM 553 C CA . THR A 1 67 ? 38.221 11.399 -23.746 1.00 92.69 67 THR A CA 1
ATOM 554 C C . THR A 1 67 ? 37.302 10.678 -22.766 1.00 92.69 67 THR A C 1
ATOM 556 O O . THR A 1 67 ? 36.272 11.234 -22.380 1.00 92.69 67 THR A O 1
ATOM 559 N N . PHE A 1 68 ? 37.683 9.475 -22.333 1.00 92.12 68 PHE A N 1
ATOM 560 C CA . PHE A 1 68 ? 36.948 8.708 -21.333 1.00 92.12 68 PHE A CA 1
ATOM 561 C C . PHE A 1 68 ? 36.893 9.435 -19.987 1.00 92.12 68 PHE A C 1
ATOM 563 O O . PHE A 1 68 ? 35.812 9.565 -19.416 1.00 92.12 68 PHE A O 1
ATOM 570 N N . ASP A 1 69 ? 38.022 9.961 -19.513 1.00 92.75 69 ASP A N 1
ATOM 571 C CA . ASP A 1 69 ? 38.112 10.704 -18.254 1.00 92.75 69 ASP A CA 1
ATOM 572 C C . ASP A 1 69 ? 37.221 11.951 -18.305 1.00 92.75 69 ASP A C 1
ATOM 574 O O . ASP A 1 69 ? 36.418 12.180 -17.402 1.00 92.75 69 ASP A O 1
ATOM 578 N N . ARG A 1 70 ? 37.262 12.714 -19.407 1.00 94.00 70 ARG A N 1
ATOM 579 C CA . ARG A 1 70 ? 36.398 13.890 -19.600 1.00 94.00 70 ARG A CA 1
ATOM 580 C C . ARG A 1 70 ? 34.911 13.526 -19.597 1.00 94.00 70 ARG A C 1
ATOM 582 O O . ARG A 1 70 ? 34.122 14.185 -18.923 1.00 94.00 70 ARG A O 1
ATOM 589 N N . GLN A 1 71 ? 34.523 12.486 -20.336 1.00 93.62 71 GLN A N 1
ATOM 590 C CA . GLN A 1 71 ? 33.132 12.019 -20.382 1.00 93.62 71 GLN A CA 1
ATOM 591 C C . GLN A 1 71 ? 32.663 11.481 -19.026 1.00 93.62 71 GLN A C 1
ATOM 593 O O . GLN A 1 71 ? 31.520 11.708 -18.628 1.00 93.62 71 GLN A O 1
ATOM 598 N N . THR A 1 72 ? 33.537 10.776 -18.312 1.00 93.75 72 THR A N 1
ATOM 599 C CA . THR A 1 72 ? 33.238 10.203 -16.998 1.00 93.75 72 THR A CA 1
ATOM 600 C C . THR A 1 72 ? 33.069 11.298 -15.955 1.00 93.75 72 THR A C 1
ATOM 602 O O . THR A 1 72 ? 32.080 11.265 -15.225 1.00 93.75 72 THR A O 1
ATOM 605 N N . SER A 1 73 ? 33.949 12.303 -15.933 1.00 95.19 73 SER A N 1
ATOM 606 C CA . SER A 1 73 ? 33.821 13.473 -15.055 1.00 95.19 73 SER A CA 1
ATOM 607 C C . SER A 1 73 ? 32.502 14.208 -15.283 1.00 95.19 73 SER A C 1
ATOM 609 O O . SER A 1 73 ? 31.765 14.441 -14.328 1.00 95.19 73 SER A O 1
ATOM 611 N N . GLN A 1 74 ? 32.133 14.465 -16.543 1.00 94.81 74 GLN A N 1
ATOM 612 C CA . GLN A 1 74 ? 30.863 15.120 -16.864 1.00 94.81 74 GLN A CA 1
ATOM 613 C C . GLN A 1 74 ? 29.651 14.300 -16.389 1.00 94.81 74 GLN A C 1
ATOM 615 O O . GLN A 1 74 ? 28.753 14.826 -15.734 1.00 94.81 74 GLN A O 1
ATOM 620 N N . ARG A 1 75 ? 29.635 12.985 -16.650 1.00 95.19 75 ARG A N 1
ATOM 621 C CA . ARG A 1 75 ? 28.562 12.098 -16.165 1.00 95.19 75 ARG A CA 1
ATOM 622 C C . ARG A 1 75 ? 28.487 12.055 -14.642 1.00 95.19 75 ARG A C 1
ATOM 624 O O . ARG A 1 75 ? 27.398 11.880 -14.093 1.00 95.19 75 ARG A O 1
ATOM 631 N N . PHE A 1 76 ? 29.626 12.166 -13.966 1.00 94.50 76 PHE A N 1
ATOM 632 C CA . PHE A 1 76 ? 29.685 12.173 -12.514 1.00 94.50 76 PHE A CA 1
ATOM 633 C C . PHE A 1 76 ? 29.058 13.447 -11.948 1.00 94.50 76 PHE A C 1
ATOM 635 O O . PHE A 1 76 ? 28.217 13.350 -11.058 1.00 94.50 76 PHE A O 1
ATOM 642 N N . GLU A 1 77 ? 29.377 14.615 -12.504 1.00 94.69 77 GLU A N 1
ATOM 643 C CA . GLU A 1 77 ? 28.760 15.894 -12.127 1.00 94.69 77 GLU A CA 1
ATOM 644 C C . GLU A 1 77 ? 27.243 15.886 -12.374 1.00 94.69 77 GLU A C 1
ATOM 646 O O . GLU A 1 77 ? 26.464 16.150 -11.457 1.00 94.69 77 GLU A O 1
ATOM 651 N N . GLU A 1 78 ? 26.797 15.448 -13.557 1.00 92.50 78 GLU A N 1
ATOM 652 C CA . GLU A 1 78 ? 25.368 15.297 -13.878 1.00 92.50 78 GLU A CA 1
ATOM 653 C C . GLU A 1 78 ? 24.652 14.318 -12.930 1.00 92.50 78 GLU A C 1
ATOM 655 O O . GLU A 1 78 ? 23.478 14.486 -12.588 1.00 92.50 78 GLU A O 1
ATOM 660 N N . TYR A 1 79 ? 25.328 13.253 -12.498 1.00 92.12 79 TYR A N 1
ATOM 661 C CA . TYR A 1 79 ? 24.789 12.324 -11.510 1.00 92.12 79 TYR A CA 1
ATOM 662 C C . TYR A 1 79 ? 24.696 12.953 -10.113 1.00 92.12 79 TYR A C 1
ATOM 664 O O . TYR A 1 79 ? 23.683 12.752 -9.435 1.00 92.12 79 TYR A O 1
ATOM 672 N N . GLN A 1 80 ? 25.706 13.719 -9.689 1.00 92.38 80 GLN A N 1
ATOM 673 C CA . GLN A 1 80 ? 25.703 14.409 -8.396 1.00 92.38 80 GLN A CA 1
ATOM 674 C C . GLN A 1 80 ? 24.582 15.450 -8.313 1.00 92.38 80 GLN A C 1
ATOM 676 O O . GLN A 1 80 ? 23.855 15.480 -7.320 1.00 92.38 80 GLN A O 1
ATOM 681 N N . GLU A 1 81 ? 24.355 16.230 -9.368 1.00 93.25 81 GLU A N 1
ATOM 682 C CA . GLU A 1 81 ? 23.243 17.186 -9.390 1.00 93.25 81 GLU A CA 1
ATOM 683 C C . GLU A 1 81 ? 21.888 16.462 -9.354 1.00 93.25 81 GLU A C 1
ATOM 685 O O . GLU A 1 81 ? 21.046 16.742 -8.498 1.00 93.25 81 GLU A O 1
ATOM 690 N N . ARG A 1 82 ? 21.702 15.405 -10.162 1.00 90.69 82 ARG A N 1
ATOM 691 C CA . ARG A 1 82 ? 20.458 14.608 -10.136 1.00 90.69 82 ARG A CA 1
ATOM 692 C C . ARG A 1 82 ? 20.181 13.947 -8.787 1.00 90.69 82 ARG A C 1
ATOM 694 O O . ARG A 1 82 ? 19.015 13.740 -8.433 1.00 90.69 82 ARG A O 1
ATOM 701 N N . ILE A 1 83 ? 21.216 13.532 -8.054 1.00 91.69 83 ILE A N 1
ATOM 702 C CA . ILE A 1 83 ? 21.027 12.875 -6.757 1.00 91.69 83 ILE A CA 1
ATOM 703 C C . ILE A 1 83 ? 20.796 13.882 -5.632 1.00 91.69 83 ILE A C 1
ATOM 705 O O . ILE A 1 83 ? 20.101 13.540 -4.673 1.00 91.69 83 ILE A O 1
ATOM 709 N N . LYS A 1 84 ? 21.323 15.105 -5.746 1.00 94.06 84 LYS A N 1
ATOM 710 C CA . LYS A 1 84 ? 21.155 16.180 -4.761 1.00 94.06 84 LYS A CA 1
ATOM 711 C C . LYS A 1 84 ? 19.681 16.521 -4.564 1.00 94.06 84 LYS A C 1
ATOM 713 O O . LYS A 1 84 ? 19.195 16.415 -3.439 1.00 94.06 84 LYS A O 1
ATOM 718 N N . ASP A 1 85 ? 18.939 16.750 -5.645 1.00 90.06 85 ASP A N 1
ATOM 719 C CA . ASP A 1 85 ? 17.499 17.047 -5.586 1.00 90.06 85 ASP A CA 1
ATOM 720 C C . ASP A 1 85 ? 16.694 15.905 -4.958 1.00 90.06 85 ASP A C 1
ATOM 722 O O . ASP A 1 85 ? 15.831 16.110 -4.103 1.00 90.06 85 ASP A O 1
ATOM 726 N N . LYS A 1 86 ? 16.997 14.659 -5.341 1.00 91.81 86 LYS A N 1
ATOM 727 C CA . LYS A 1 86 ? 16.326 13.467 -4.794 1.00 91.81 86 LYS A CA 1
ATOM 728 C C . LYS A 1 86 ? 16.650 13.233 -3.319 1.00 91.81 86 LYS A C 1
ATOM 730 O O . LYS A 1 86 ? 15.847 12.631 -2.605 1.00 91.81 86 LYS A O 1
ATOM 735 N N . ARG A 1 87 ? 17.843 13.623 -2.864 1.00 94.62 87 ARG A N 1
ATOM 736 C CA . ARG A 1 87 ? 18.233 13.570 -1.448 1.00 94.62 87 ARG A CA 1
ATOM 737 C C . ARG A 1 87 ? 17.524 14.662 -0.658 1.00 94.62 87 ARG A C 1
ATOM 739 O O . ARG A 1 87 ? 16.992 14.355 0.402 1.00 94.62 87 ARG A O 1
ATOM 746 N N . GLN A 1 88 ? 17.459 15.875 -1.202 1.00 94.62 88 GLN A N 1
ATOM 747 C CA . GLN A 1 88 ? 16.781 17.006 -0.579 1.00 94.62 88 GLN A CA 1
ATOM 748 C C . GLN A 1 88 ? 15.283 16.728 -0.390 1.00 94.62 88 GLN A C 1
ATOM 750 O O . GLN A 1 88 ? 14.801 16.787 0.736 1.00 94.62 88 GLN A O 1
ATOM 755 N N . LYS A 1 89 ? 14.579 16.275 -1.438 1.00 94.94 89 LYS A N 1
ATOM 756 C CA . LYS A 1 89 ? 13.149 15.914 -1.358 1.00 94.94 89 LYS A CA 1
ATOM 757 C C . LYS A 1 89 ? 12.856 14.867 -0.282 1.00 94.94 89 LYS A C 1
ATOM 759 O O . LYS A 1 89 ? 11.946 15.041 0.517 1.00 94.94 89 LYS A O 1
ATOM 764 N N . ARG A 1 90 ? 13.663 13.801 -0.219 1.00 95.69 90 ARG A N 1
ATOM 765 C CA . ARG A 1 90 ? 13.503 12.745 0.798 1.00 95.69 90 ARG A CA 1
ATOM 766 C C . ARG A 1 90 ? 13.837 13.217 2.212 1.00 95.69 90 ARG A C 1
ATOM 768 O O . ARG A 1 90 ? 13.299 12.666 3.167 1.00 95.69 90 ARG A O 1
ATOM 775 N N . LYS A 1 91 ? 14.740 14.192 2.359 1.00 96.81 91 LYS A N 1
ATOM 776 C CA . LYS A 1 91 ? 15.039 14.815 3.653 1.00 96.81 91 LYS A CA 1
ATOM 777 C C . LYS A 1 91 ? 13.851 15.653 4.124 1.00 96.81 91 LYS A C 1
ATOM 779 O O . LYS A 1 91 ? 13.392 15.445 5.234 1.00 96.81 91 LYS A O 1
ATOM 784 N N . GLU A 1 92 ? 13.306 16.500 3.255 1.00 96.75 92 GLU A N 1
ATOM 785 C CA . GLU A 1 92 ? 12.130 17.328 3.560 1.00 96.75 92 GLU A CA 1
ATOM 786 C C . GLU A 1 92 ? 10.888 16.488 3.879 1.00 96.75 92 GLU A C 1
ATOM 788 O O . GLU A 1 92 ? 10.169 16.787 4.826 1.00 96.75 92 GLU A O 1
ATOM 793 N N . GLU A 1 93 ? 10.642 15.417 3.123 1.00 96.12 93 GLU A N 1
ATOM 794 C CA . GLU A 1 93 ? 9.551 14.475 3.393 1.00 96.12 93 GLU A CA 1
ATOM 795 C C . GLU A 1 93 ? 9.728 13.779 4.748 1.00 96.12 93 GLU A C 1
ATOM 797 O O . GLU A 1 93 ? 8.787 13.696 5.534 1.00 96.12 93 GLU A O 1
ATOM 802 N N . ARG A 1 94 ? 10.951 13.340 5.069 1.00 97.19 94 ARG A N 1
ATOM 803 C CA . ARG A 1 94 ? 11.256 12.752 6.377 1.00 97.19 94 ARG A CA 1
ATOM 804 C C . ARG A 1 94 ? 11.046 13.753 7.511 1.00 97.19 94 ARG A C 1
ATOM 806 O O . ARG A 1 94 ? 10.446 13.382 8.512 1.00 97.19 94 ARG A O 1
ATOM 813 N N . ASP A 1 95 ? 11.534 14.981 7.364 1.00 97.69 95 ASP A N 1
ATOM 814 C CA . ASP A 1 95 ? 11.424 16.016 8.396 1.00 97.69 95 ASP A CA 1
ATOM 815 C C . ASP A 1 95 ? 9.945 16.366 8.657 1.00 97.69 95 ASP A C 1
ATOM 817 O O . ASP A 1 95 ? 9.539 16.466 9.814 1.00 97.69 95 ASP A O 1
ATOM 821 N N . LYS A 1 96 ? 9.111 16.426 7.604 1.00 97.75 96 LYS A N 1
ATOM 822 C CA . LYS A 1 96 ? 7.647 16.571 7.722 1.00 97.75 96 LYS A CA 1
ATOM 823 C C . LYS A 1 96 ? 6.999 15.397 8.456 1.00 97.75 96 LYS A C 1
ATOM 825 O O . LYS A 1 96 ? 6.243 15.618 9.395 1.00 97.75 96 LYS A O 1
ATOM 830 N N . ASN A 1 97 ? 7.332 14.162 8.078 1.00 96.12 97 ASN A N 1
ATOM 831 C CA . ASN A 1 97 ? 6.782 12.969 8.727 1.00 96.12 97 ASN A CA 1
ATOM 832 C C . ASN A 1 97 ? 7.189 12.890 10.208 1.00 96.12 97 ASN A C 1
ATOM 834 O O . ASN A 1 97 ? 6.392 12.495 11.052 1.00 96.12 97 ASN A O 1
ATOM 838 N N . ILE A 1 98 ? 8.422 13.285 10.548 1.00 97.38 98 ILE A N 1
ATOM 839 C CA . ILE A 1 98 ? 8.881 13.366 11.943 1.00 97.38 98 ILE A CA 1
ATOM 840 C C . ILE A 1 98 ? 8.071 14.414 12.711 1.00 97.38 98 ILE A C 1
ATOM 842 O O . ILE A 1 98 ? 7.650 14.141 13.834 1.00 97.38 98 ILE A O 1
ATOM 846 N N . GLN A 1 99 ? 7.834 15.587 12.121 1.00 96.06 99 GLN A N 1
ATOM 847 C CA . GLN A 1 99 ? 7.026 16.628 12.751 1.00 96.06 99 GLN A CA 1
ATOM 848 C C . GLN A 1 99 ? 5.591 16.147 13.017 1.00 96.06 99 GLN A C 1
ATOM 850 O O . GLN A 1 99 ? 5.096 16.319 14.128 1.00 96.06 99 GLN A O 1
ATOM 855 N N . GLU A 1 100 ? 4.963 15.470 12.053 1.00 96.31 100 GLU A N 1
ATOM 856 C CA . GLU A 1 100 ? 3.624 14.890 12.213 1.00 96.31 100 GLU A CA 1
ATOM 857 C C . GLU A 1 100 ? 3.579 13.846 13.341 1.00 96.31 100 GLU A C 1
ATOM 859 O O . GLU A 1 100 ? 2.665 13.858 14.167 1.00 96.31 100 GLU A O 1
ATOM 864 N N . ILE A 1 101 ? 4.593 12.978 13.436 1.00 95.81 101 ILE A N 1
ATOM 865 C CA . ILE A 1 101 ? 4.704 11.990 14.520 1.00 95.81 101 ILE A CA 1
ATOM 866 C C . ILE A 1 101 ? 4.822 12.680 15.884 1.00 95.81 101 ILE A C 1
ATOM 868 O O . ILE A 1 101 ? 4.152 12.267 16.828 1.00 95.81 101 ILE A O 1
ATOM 872 N N . ILE A 1 102 ? 5.640 13.731 15.999 1.00 96.19 102 ILE A N 1
ATOM 873 C CA . ILE A 1 102 ? 5.811 14.484 17.252 1.00 96.19 102 ILE A CA 1
ATOM 874 C C . ILE A 1 102 ? 4.508 15.186 17.651 1.00 96.19 102 ILE A C 1
ATOM 876 O O . ILE A 1 102 ? 4.124 15.168 18.821 1.00 96.19 102 ILE A O 1
ATOM 880 N N . GLU A 1 103 ? 3.820 15.812 16.697 1.00 95.62 103 GLU A N 1
ATOM 881 C CA . GLU A 1 103 ? 2.541 16.481 16.944 1.00 95.62 103 GLU A CA 1
ATOM 882 C C . GLU A 1 103 ? 1.467 15.480 17.385 1.00 95.62 103 GLU A C 1
ATOM 884 O O . GLU A 1 103 ? 0.749 15.738 18.356 1.00 95.62 103 GLU A O 1
ATOM 889 N N . LYS A 1 104 ? 1.411 14.308 16.746 1.00 94.00 104 LYS A N 1
ATOM 890 C CA . LYS A 1 104 ? 0.507 13.220 17.121 1.00 94.00 104 LYS A CA 1
ATOM 891 C C . LYS A 1 104 ? 0.809 12.664 18.513 1.00 94.00 104 LYS A C 1
ATOM 893 O O . LYS A 1 104 ? -0.105 12.582 19.326 1.00 94.00 104 LYS A O 1
ATOM 898 N N . ASP A 1 105 ? 2.072 12.367 18.819 1.00 93.81 105 ASP A N 1
ATOM 899 C CA . ASP A 1 105 ? 2.493 11.886 20.144 1.00 93.81 105 ASP A CA 1
ATOM 900 C C . ASP A 1 105 ? 2.138 12.893 21.247 1.00 93.81 105 ASP A C 1
ATOM 902 O O . ASP A 1 105 ? 1.603 12.533 22.296 1.00 93.81 105 ASP A O 1
ATOM 906 N N . LYS A 1 106 ? 2.331 14.191 20.985 1.00 93.75 106 LYS A N 1
ATOM 907 C CA . LYS A 1 106 ? 1.942 15.258 21.913 1.00 93.75 106 LYS A CA 1
ATOM 908 C C . LYS A 1 106 ? 0.430 15.298 22.148 1.00 93.75 106 LYS A C 1
ATOM 910 O O . LYS A 1 106 ? -0.001 15.490 23.288 1.00 93.75 106 LYS A O 1
ATOM 915 N N . MET A 1 107 ? -0.375 15.132 21.099 1.00 91.38 107 MET A N 1
ATOM 916 C CA . MET A 1 107 ? -1.833 15.070 21.214 1.00 91.38 107 MET A CA 1
ATOM 917 C C . MET A 1 107 ? -2.271 13.841 22.008 1.00 91.38 107 MET A C 1
ATOM 919 O O . MET A 1 107 ? -3.018 13.995 22.976 1.00 91.38 107 MET A O 1
ATOM 923 N N . ASP A 1 108 ? -1.752 12.664 21.671 1.00 89.50 108 ASP A N 1
ATOM 924 C CA . ASP A 1 108 ? -2.060 11.403 22.347 1.00 89.50 108 ASP A CA 1
ATOM 925 C C . ASP A 1 108 ? -1.671 11.462 23.830 1.00 89.50 108 ASP A C 1
ATOM 927 O O . ASP A 1 108 ? -2.474 11.114 24.698 1.00 89.50 108 ASP A O 1
ATOM 931 N N . LYS A 1 109 ? -0.501 12.024 24.151 1.00 90.69 109 LYS A N 1
ATOM 932 C CA . LYS A 1 109 ? -0.062 12.252 25.533 1.00 90.69 109 LYS A CA 1
ATOM 933 C C . LYS A 1 109 ? -0.976 13.220 26.284 1.00 90.69 109 LYS A C 1
ATOM 935 O O . LYS A 1 109 ? -1.317 12.964 27.434 1.00 90.69 109 LYS A O 1
ATOM 940 N N . SER A 1 110 ? -1.425 14.299 25.637 1.00 85.25 110 SER A N 1
ATOM 941 C CA . SER A 1 110 ? -2.368 15.248 26.247 1.00 85.25 110 SER A CA 1
ATOM 942 C C . SER A 1 110 ? -3.756 14.641 26.488 1.00 85.25 110 SER A C 1
ATOM 944 O O . SER A 1 110 ? -4.444 15.008 27.442 1.00 85.25 110 SER A O 1
ATOM 946 N N . LEU A 1 111 ? -4.186 13.713 25.628 1.00 84.38 111 LEU A N 1
ATOM 947 C CA . LEU A 1 111 ? -5.432 12.972 25.796 1.00 84.38 111 LEU A CA 1
ATOM 948 C C . LEU A 1 111 ? -5.304 11.956 26.929 1.00 84.38 111 LEU A C 1
ATOM 950 O O . LEU A 1 111 ? -6.188 11.907 27.781 1.00 84.38 111 LEU A O 1
ATOM 954 N N . ALA A 1 112 ? -4.194 11.218 26.985 1.00 82.12 112 ALA A N 1
ATOM 955 C CA . ALA A 1 112 ? -3.891 10.304 28.079 1.00 82.12 112 ALA A CA 1
ATOM 956 C C . ALA A 1 112 ? -3.871 11.040 29.427 1.00 82.12 112 ALA A C 1
ATOM 958 O O . ALA A 1 112 ? -4.576 10.637 30.345 1.00 82.12 112 ALA A O 1
ATOM 959 N N . GLU A 1 113 ? -3.191 12.187 29.519 1.00 81.50 113 GLU A N 1
ATOM 960 C CA . GLU A 1 113 ? -3.139 13.001 30.740 1.00 81.50 113 GLU A CA 1
ATOM 961 C C . GLU A 1 113 ? -4.526 13.518 31.164 1.00 81.50 113 GLU A C 1
ATOM 963 O O . GLU A 1 113 ? -4.860 13.530 32.351 1.00 81.50 113 GLU A O 1
ATOM 968 N N . LYS A 1 114 ? -5.381 13.913 30.211 1.00 80.88 114 LYS A N 1
ATOM 969 C CA . LYS A 1 114 ? -6.766 14.326 30.500 1.00 80.88 114 LYS A CA 1
ATOM 970 C C . LYS A 1 114 ? -7.632 13.163 30.973 1.00 80.88 114 LYS A C 1
ATOM 972 O O . LYS A 1 114 ? -8.454 13.362 31.867 1.00 80.88 114 LYS A O 1
ATOM 977 N N . VAL A 1 115 ? -7.463 11.976 30.394 1.00 79.69 115 VAL A N 1
ATOM 978 C CA . VAL A 1 115 ? -8.173 10.759 30.812 1.00 79.69 115 VAL A CA 1
ATOM 979 C C . VAL A 1 115 ? -7.701 10.321 32.194 1.00 79.69 115 VAL A C 1
ATOM 981 O O . VAL A 1 115 ? -8.538 10.071 33.055 1.00 79.69 115 VAL A O 1
ATOM 984 N N . GLU A 1 116 ? -6.394 10.315 32.451 1.00 73.38 116 GLU A N 1
ATOM 985 C CA . GLU A 1 116 ? -5.817 10.014 33.762 1.00 73.38 116 GLU A CA 1
ATOM 986 C C . GLU A 1 116 ? -6.266 11.027 34.812 1.00 73.38 116 GLU A C 1
ATOM 988 O O . GLU A 1 116 ? -6.729 10.632 35.874 1.00 73.38 116 GLU A O 1
ATOM 993 N N . THR A 1 117 ? -6.233 12.327 34.508 1.00 71.19 117 THR A N 1
ATOM 994 C CA . THR A 1 117 ? -6.704 13.380 35.420 1.00 71.19 117 THR A CA 1
ATOM 995 C C . THR A 1 117 ? -8.214 13.306 35.643 1.00 71.19 117 THR A C 1
ATOM 997 O O . THR A 1 117 ? -8.684 13.535 36.755 1.00 71.19 117 THR A O 1
ATOM 1000 N N . GLY A 1 118 ? -9.003 12.989 34.615 1.00 72.69 118 GLY A N 1
ATOM 1001 C CA . GLY A 1 118 ? -10.445 12.770 34.736 1.00 72.69 118 GLY A CA 1
ATOM 1002 C C . GLY A 1 118 ? -10.766 11.546 35.593 1.00 72.69 118 GLY A C 1
ATOM 1003 O O . GLY A 1 118 ? -11.594 11.629 36.499 1.00 72.69 118 GLY A O 1
ATOM 1004 N N . CYS A 1 119 ? -10.049 10.443 35.372 1.00 66.31 119 CYS A N 1
ATOM 1005 C CA . CYS A 1 119 ? -10.143 9.215 36.154 1.00 66.31 119 CYS A CA 1
ATOM 1006 C C . CYS A 1 119 ? -9.686 9.433 37.601 1.00 66.31 119 CYS A C 1
ATOM 1008 O O . CYS A 1 119 ? -10.357 8.978 38.520 1.00 66.31 119 CYS A O 1
ATOM 1010 N N . LEU A 1 120 ? -8.605 10.183 37.828 1.00 60.97 120 LEU A N 1
ATOM 1011 C CA . LEU A 1 120 ? -8.128 10.569 39.156 1.00 60.97 120 LEU A CA 1
ATOM 1012 C C . LEU A 1 120 ? -9.082 11.541 39.843 1.00 60.97 120 LEU A C 1
ATOM 1014 O O . LEU A 1 120 ? -9.301 11.396 41.031 1.00 60.97 120 LEU A O 1
ATOM 1018 N N . LYS A 1 121 ? -9.714 12.494 39.152 1.00 62.53 121 LYS A N 1
ATOM 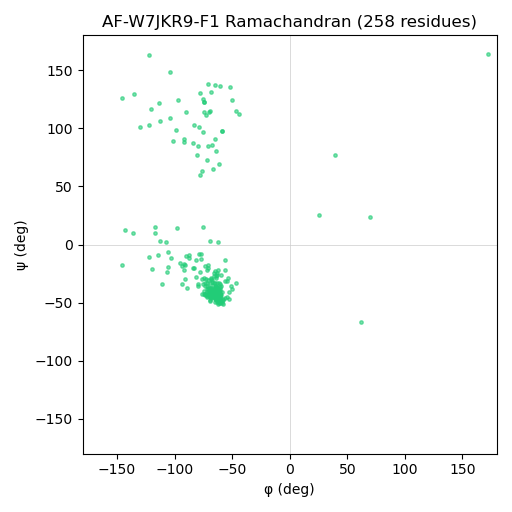1019 C CA . LYS A 1 121 ? -10.738 13.364 39.763 1.00 62.53 121 LYS A CA 1
ATOM 1020 C C . LYS A 1 121 ? -12.005 12.589 40.124 1.00 62.53 121 LYS A C 1
ATOM 1022 O O . LYS A 1 121 ? -12.575 12.825 41.186 1.00 62.53 121 LYS A O 1
ATOM 1027 N N . CYS A 1 122 ? -12.415 11.637 39.287 1.00 61.53 122 CYS A N 1
ATOM 1028 C CA . CYS A 1 122 ? -13.537 10.745 39.575 1.00 61.53 122 CYS A CA 1
ATOM 1029 C C . CYS A 1 122 ? -13.197 9.758 40.714 1.00 61.53 122 CYS A C 1
ATOM 1031 O O . CYS A 1 122 ? -14.003 9.546 41.615 1.00 61.53 122 CYS A O 1
ATOM 1033 N N . GLY A 1 123 ? -11.964 9.241 40.744 1.00 54.56 123 GLY A N 1
ATOM 1034 C CA . GLY A 1 123 ? -11.441 8.343 41.777 1.00 54.56 123 GLY A CA 1
ATOM 1035 C C . GLY A 1 123 ? -11.086 9.030 43.103 1.00 54.56 123 GLY A C 1
ATOM 1036 O O . GLY A 1 123 ? -11.312 8.461 44.163 1.00 54.56 123 GLY A O 1
ATOM 1037 N N . CYS A 1 124 ? -10.610 10.277 43.095 1.00 51.03 124 CYS A N 1
ATOM 1038 C CA . CYS A 1 124 ? -10.347 11.078 44.298 1.00 51.03 124 CYS A CA 1
ATOM 1039 C C . CYS A 1 124 ? -11.632 11.670 44.892 1.00 51.03 124 CYS A C 1
ATOM 1041 O O . CYS A 1 124 ? -11.678 11.885 46.100 1.00 51.03 124 CYS A O 1
ATOM 1043 N N . GLY A 1 125 ? -12.702 11.836 44.101 1.00 51.97 125 GLY A N 1
ATOM 1044 C CA . GLY A 1 125 ? -14.059 12.034 44.629 1.00 51.97 125 GLY A CA 1
ATOM 1045 C C . GLY A 1 125 ? -14.576 10.823 45.425 1.00 51.97 125 GLY A C 1
ATOM 1046 O O . GLY A 1 125 ? -15.391 10.980 46.329 1.00 51.97 125 GLY A O 1
ATOM 1047 N N . LEU A 1 126 ? -14.042 9.628 45.148 1.00 48.88 126 LEU A N 1
ATOM 1048 C CA . LEU A 1 126 ? -14.272 8.390 45.904 1.00 48.88 126 LEU A CA 1
ATOM 1049 C C . LEU A 1 126 ? -13.209 8.146 46.997 1.00 48.88 126 LEU A C 1
ATOM 1051 O O . LEU A 1 126 ? -13.458 7.406 47.947 1.00 48.88 126 LEU A O 1
ATOM 1055 N N . GLY A 1 127 ? -12.051 8.809 46.914 1.00 46.44 127 GLY A N 1
ATOM 1056 C CA . GLY A 1 127 ? -10.921 8.675 47.843 1.00 46.44 127 GLY A CA 1
ATOM 1057 C C . GLY A 1 127 ? -11.147 9.273 49.237 1.00 46.44 127 GLY A C 1
ATOM 1058 O O . GLY A 1 127 ? -10.465 8.882 50.178 1.00 46.44 127 GLY A O 1
ATOM 1059 N N . GLY A 1 128 ? -12.137 10.156 49.405 1.00 48.47 128 GLY A N 1
ATOM 1060 C CA . GLY A 1 128 ? -12.626 10.596 50.722 1.00 48.47 128 GLY A CA 1
ATOM 1061 C C . GLY A 1 128 ? -13.719 9.699 51.314 1.00 48.47 128 GLY A C 1
ATOM 1062 O O . GLY A 1 128 ? -14.080 9.846 52.478 1.00 48.47 128 GLY A O 1
ATOM 1063 N N . VAL A 1 129 ? -14.247 8.751 50.533 1.00 45.62 129 VAL A N 1
ATOM 1064 C CA . VAL A 1 129 ? -15.366 7.883 50.925 1.00 45.62 129 VAL A CA 1
ATOM 1065 C C . VAL A 1 129 ? -14.933 6.412 50.960 1.00 45.62 129 VAL A C 1
ATOM 1067 O O . VAL A 1 129 ? -15.767 5.525 51.076 1.00 45.62 129 VAL A O 1
ATOM 1070 N N . ALA A 1 130 ? -13.635 6.097 50.961 1.00 46.66 130 ALA A N 1
ATOM 1071 C CA . ALA A 1 130 ? -13.182 4.720 51.191 1.00 46.66 130 ALA A CA 1
ATOM 1072 C C . ALA A 1 130 ? -13.640 4.174 52.565 1.00 46.66 130 ALA A C 1
ATOM 1074 O O . ALA A 1 130 ? -13.882 2.979 52.701 1.00 46.66 130 ALA A O 1
ATOM 1075 N N . ALA A 1 131 ? -13.868 5.050 53.554 1.00 47.06 131 ALA A N 1
ATOM 1076 C CA . ALA A 1 131 ? -14.469 4.670 54.835 1.00 47.06 131 ALA A CA 1
ATOM 1077 C C . ALA A 1 131 ? -16.016 4.559 54.809 1.00 47.06 131 ALA A C 1
ATOM 1079 O O . ALA A 1 131 ? -16.592 4.002 55.737 1.00 47.06 131 ALA A O 1
ATOM 1080 N N . GLY A 1 132 ? -16.702 5.057 53.767 1.00 51.25 132 GLY A N 1
ATOM 1081 C CA . GLY A 1 132 ? -18.176 5.107 53.688 1.00 51.25 132 GLY A CA 1
ATOM 1082 C C . GLY A 1 132 ? -18.824 4.341 52.519 1.00 51.25 132 GLY A C 1
ATOM 1083 O O . GLY A 1 132 ? -19.990 3.957 52.612 1.00 51.25 132 GLY A O 1
ATOM 1084 N N . VAL A 1 133 ? -18.096 4.053 51.431 1.00 46.72 133 VAL A N 1
ATOM 1085 C CA . VAL A 1 133 ? -18.611 3.333 50.244 1.00 46.72 133 VAL A CA 1
ATOM 1086 C C . VAL A 1 133 ? -18.847 1.851 50.546 1.00 46.72 133 VAL A C 1
ATOM 1088 O O . VAL A 1 133 ? -19.705 1.243 49.914 1.00 46.72 133 VAL A O 1
ATOM 1091 N N . GLY A 1 134 ? -18.194 1.288 51.567 1.00 47.72 134 GLY A N 1
ATOM 1092 C CA . GLY A 1 134 ? -18.501 -0.065 52.043 1.00 47.72 134 GLY A CA 1
ATOM 1093 C C . GLY A 1 134 ? -19.900 -0.206 52.660 1.00 47.72 134 GLY A C 1
ATOM 1094 O O . GLY A 1 134 ? -20.455 -1.299 52.637 1.00 47.72 134 GLY A O 1
ATOM 1095 N N . ILE A 1 135 ? -20.489 0.883 53.175 1.00 54.72 135 ILE A N 1
ATOM 1096 C CA . ILE A 1 135 ? -21.775 0.844 53.897 1.00 54.72 135 ILE A CA 1
ATOM 1097 C C . ILE A 1 135 ? -22.904 1.523 53.100 1.00 54.72 135 ILE A C 1
ATOM 1099 O O . ILE A 1 135 ? -24.033 1.045 53.131 1.00 54.72 135 ILE A O 1
ATOM 1103 N N . ILE A 1 136 ? -22.621 2.585 52.330 1.00 48.22 136 ILE A N 1
ATOM 1104 C CA . ILE A 1 136 ? -23.648 3.313 51.546 1.00 48.22 136 ILE A CA 1
ATOM 1105 C C . ILE A 1 136 ? -23.546 3.037 50.028 1.00 48.22 136 ILE A C 1
ATOM 1107 O O . ILE A 1 136 ? -24.541 3.119 49.305 1.00 48.22 136 ILE A O 1
ATOM 1111 N N . GLY A 1 137 ? -22.376 2.630 49.521 1.00 42.00 137 GLY A N 1
ATOM 1112 C CA . GLY A 1 137 ? -22.128 2.440 48.082 1.00 42.00 137 GLY A CA 1
ATOM 1113 C C . GLY A 1 137 ? -22.838 1.239 47.452 1.00 42.00 137 GLY A C 1
ATOM 1114 O O . GLY A 1 137 ? -23.248 1.315 46.296 1.00 42.00 137 GLY A O 1
ATOM 1115 N N . GLY A 1 138 ? -23.072 0.167 48.216 1.00 48.59 138 GLY A N 1
ATOM 1116 C CA . GLY A 1 138 ? -23.840 -0.991 47.737 1.00 48.59 138 GLY A CA 1
ATOM 1117 C C . GLY A 1 138 ? -25.311 -0.672 47.437 1.00 48.59 138 GLY A C 1
ATOM 1118 O O . GLY A 1 138 ? -25.942 -1.354 46.636 1.00 48.59 138 GLY A O 1
ATOM 1119 N N . ILE A 1 139 ? -25.853 0.393 48.039 1.00 48.31 139 ILE A N 1
ATOM 1120 C CA . ILE A 1 139 ? -27.255 0.792 47.871 1.00 48.31 139 ILE A CA 1
ATOM 1121 C C . ILE A 1 139 ? -27.395 1.831 46.746 1.00 48.31 139 ILE A C 1
ATOM 1123 O O . ILE A 1 139 ? -28.363 1.782 45.993 1.00 48.31 139 ILE A O 1
ATOM 1127 N N . ALA A 1 140 ? -26.415 2.722 46.554 1.00 45.97 140 ALA A N 1
ATOM 1128 C CA . ALA A 1 140 ? -26.489 3.772 45.531 1.00 45.97 140 ALA A CA 1
ATOM 1129 C C . ALA A 1 140 ? -26.232 3.278 44.091 1.00 45.97 140 ALA A C 1
ATOM 1131 O O . ALA A 1 140 ? -26.812 3.822 43.151 1.00 45.97 140 ALA A O 1
ATOM 1132 N N . ILE A 1 141 ? -25.424 2.228 43.900 1.00 46.94 141 ILE A N 1
ATOM 1133 C CA . ILE A 1 141 ? -25.149 1.669 42.560 1.00 46.94 141 ILE A CA 1
ATOM 1134 C C . ILE A 1 141 ? -26.403 1.000 41.964 1.00 46.94 141 ILE A C 1
ATOM 1136 O O . ILE A 1 141 ? -26.620 1.079 40.761 1.00 46.94 141 ILE A O 1
ATOM 1140 N N . ASN A 1 142 ? -27.298 0.459 42.799 1.00 49.91 142 ASN A N 1
ATOM 1141 C CA . ASN A 1 142 ? -28.592 -0.080 42.357 1.00 49.91 142 ASN A CA 1
ATOM 1142 C C . ASN A 1 142 ? -29.648 1.004 42.046 1.00 49.91 142 ASN A C 1
ATOM 1144 O O . ASN A 1 142 ? -30.717 0.681 41.529 1.00 49.91 142 ASN A O 1
ATOM 1148 N N . ILE A 1 143 ? -29.380 2.281 42.356 1.00 44.56 143 ILE A N 1
ATOM 1149 C CA . ILE A 1 143 ? -30.303 3.404 42.097 1.00 44.56 143 ILE A CA 1
ATOM 1150 C C . ILE A 1 143 ? -30.039 4.039 40.726 1.00 44.56 143 ILE A C 1
ATOM 1152 O O . ILE A 1 143 ? -30.963 4.543 40.082 1.00 44.56 143 ILE A O 1
ATOM 1156 N N . TRP A 1 144 ? -28.798 3.994 40.237 1.00 48.28 144 TRP A N 1
ATOM 1157 C CA . TRP A 1 144 ? -28.493 4.387 38.866 1.00 48.28 144 TRP A CA 1
ATOM 1158 C C . TRP A 1 144 ? -28.969 3.259 37.967 1.00 48.28 144 TRP A C 1
ATOM 1160 O O . TRP A 1 144 ? -28.295 2.245 37.838 1.00 48.28 144 TRP A O 1
ATOM 1170 N N . LYS A 1 145 ? -30.181 3.409 37.415 1.00 51.44 145 LYS A N 1
ATOM 1171 C CA . LYS A 1 145 ? -30.812 2.402 36.559 1.00 51.44 145 LYS A CA 1
ATOM 1172 C C . LYS A 1 145 ? -29.774 1.851 35.564 1.00 51.44 145 LYS A C 1
ATOM 1174 O O . LYS A 1 145 ? -29.375 2.612 34.677 1.00 51.44 145 LYS A O 1
ATOM 1179 N N . PRO A 1 146 ? -29.359 0.574 35.668 1.00 55.12 146 PRO A N 1
ATOM 1180 C CA . PRO A 1 146 ? -28.375 -0.010 34.755 1.00 55.12 146 PRO A CA 1
ATOM 1181 C C . PRO A 1 146 ? -28.841 0.131 33.305 1.00 55.12 146 PRO A C 1
ATOM 1183 O O . PRO A 1 146 ? -28.055 0.484 32.442 1.00 55.12 146 PRO A O 1
ATOM 1186 N N . THR A 1 147 ? -30.159 0.103 33.081 1.00 52.12 147 THR A N 1
ATOM 1187 C CA . THR A 1 147 ? -30.789 0.354 31.781 1.00 52.12 147 THR A CA 1
ATOM 1188 C C . THR A 1 147 ? -30.407 1.684 31.130 1.00 52.12 147 THR A C 1
ATOM 1190 O O . THR A 1 147 ? -30.418 1.771 29.912 1.00 52.12 147 THR A O 1
ATOM 1193 N N . ALA A 1 148 ? -30.125 2.746 31.895 1.00 56.50 148 ALA A N 1
ATOM 1194 C CA . ALA A 1 148 ? -29.773 4.050 31.329 1.00 56.50 148 ALA A CA 1
ATOM 1195 C C . ALA A 1 148 ? -28.304 4.108 30.883 1.00 56.50 148 ALA A C 1
ATOM 1197 O O . ALA A 1 148 ? -27.998 4.730 29.868 1.00 56.50 148 ALA A O 1
ATOM 1198 N N . LEU A 1 149 ? -27.409 3.443 31.619 1.00 54.41 149 LEU A N 1
ATOM 1199 C CA . LEU A 1 149 ? -26.009 3.271 31.228 1.00 54.41 149 LEU A CA 1
ATOM 1200 C C . LEU A 1 149 ? -25.877 2.254 30.090 1.00 54.41 149 LEU A C 1
ATOM 1202 O O . LEU A 1 149 ? -25.184 2.537 29.117 1.00 54.41 149 LEU A O 1
ATOM 1206 N N . ASP A 1 150 ? -26.610 1.145 30.157 1.00 59.59 150 ASP A N 1
ATOM 1207 C CA . ASP A 1 150 ? -26.688 0.140 29.097 1.00 59.59 150 ASP A CA 1
ATOM 1208 C C . ASP A 1 150 ? -27.253 0.756 27.813 1.00 59.59 150 ASP A C 1
ATOM 1210 O O . ASP A 1 150 ? -26.627 0.647 26.765 1.00 59.59 150 ASP A O 1
ATOM 1214 N N . ALA A 1 151 ? -28.345 1.530 27.890 1.00 69.38 151 ALA A N 1
ATOM 1215 C CA . ALA A 1 151 ? -28.886 2.241 26.730 1.00 69.38 151 ALA A CA 1
ATOM 1216 C C . ALA A 1 151 ? -27.916 3.295 26.172 1.00 69.38 151 ALA A C 1
ATOM 1218 O O . ALA A 1 151 ? -27.882 3.520 24.965 1.00 69.38 151 ALA A O 1
ATOM 1219 N N . ALA A 1 152 ? -27.114 3.951 27.018 1.00 63.22 152 ALA A N 1
ATOM 1220 C CA . ALA A 1 152 ? -26.107 4.906 26.560 1.00 63.22 152 ALA A CA 1
ATOM 1221 C C . ALA A 1 152 ? -24.928 4.209 25.859 1.00 63.22 152 ALA A C 1
ATOM 1223 O O . ALA A 1 152 ? -24.434 4.715 24.849 1.00 63.22 152 ALA A O 1
ATOM 1224 N N . ILE A 1 153 ? -24.500 3.047 26.357 1.00 65.19 153 ILE A N 1
ATOM 1225 C CA . ILE A 1 153 ? -23.458 2.221 25.737 1.00 65.19 153 ILE A CA 1
ATOM 1226 C C . ILE A 1 153 ? -23.976 1.608 24.431 1.00 65.19 153 ILE A C 1
ATOM 1228 O O . ILE A 1 153 ? -23.302 1.720 23.410 1.00 65.19 153 ILE A O 1
ATOM 1232 N N . GLU A 1 154 ? -25.190 1.057 24.413 1.00 64.69 154 GLU A N 1
ATOM 1233 C CA . GLU A 1 154 ? -25.850 0.566 23.199 1.00 64.69 154 GLU A CA 1
ATOM 1234 C C . GLU A 1 154 ? -26.034 1.681 22.170 1.00 64.69 154 GLU A C 1
ATOM 1236 O O . GLU A 1 154 ? -25.713 1.489 21.002 1.00 64.69 154 GLU A O 1
ATOM 1241 N N . ALA A 1 155 ? -26.459 2.879 22.581 1.00 65.81 155 ALA A N 1
ATOM 1242 C CA . ALA A 1 155 ? -26.572 4.024 21.682 1.00 65.81 155 ALA A CA 1
ATOM 1243 C C . ALA A 1 155 ? -25.204 4.478 21.146 1.00 65.81 155 ALA A C 1
ATOM 1245 O O . ALA A 1 155 ? -25.102 4.874 19.984 1.00 65.81 155 ALA A O 1
ATOM 1246 N N . ALA A 1 156 ? -24.141 4.416 21.953 1.00 57.25 156 ALA A N 1
ATOM 1247 C CA . ALA A 1 156 ? -22.785 4.740 21.519 1.00 57.25 156 ALA A CA 1
ATOM 1248 C C . ALA A 1 156 ? -22.230 3.698 20.532 1.00 57.25 156 ALA A C 1
ATOM 1250 O O . ALA A 1 156 ? -21.652 4.085 19.515 1.00 57.25 156 ALA A O 1
ATOM 1251 N N . ILE A 1 157 ? -22.459 2.405 20.787 1.00 65.81 157 ILE A N 1
ATOM 1252 C CA . ILE A 1 157 ? -22.101 1.294 19.893 1.00 65.81 157 ILE A CA 1
ATOM 1253 C C . ILE A 1 157 ? -22.921 1.364 18.600 1.00 65.81 157 ILE A C 1
ATOM 1255 O O . ILE A 1 157 ? -22.360 1.256 17.516 1.00 65.81 157 ILE A O 1
ATOM 1259 N N . ALA A 1 158 ? -24.225 1.630 18.675 1.00 63.81 158 ALA A N 1
ATOM 1260 C CA . ALA A 1 158 ? -25.079 1.805 17.503 1.00 63.81 158 ALA A CA 1
ATOM 1261 C C . ALA A 1 158 ? -24.646 3.019 16.667 1.00 63.81 158 ALA A C 1
ATOM 1263 O O . ALA A 1 158 ? -24.608 2.954 15.439 1.00 63.81 158 ALA A O 1
ATOM 1264 N N . LYS A 1 159 ? -24.254 4.124 17.312 1.00 58.53 159 LYS A N 1
ATOM 1265 C CA . LYS A 1 159 ? -23.788 5.340 16.631 1.00 58.53 159 LYS A CA 1
ATOM 1266 C C . LYS A 1 159 ? -22.404 5.169 15.999 1.00 58.53 159 LYS A C 1
ATOM 1268 O O . LYS A 1 159 ? -22.167 5.736 14.930 1.00 58.53 159 LYS A O 1
ATOM 1273 N N . SER A 1 160 ? -21.494 4.416 16.622 1.00 55.66 160 SER A N 1
ATOM 1274 C CA . SER A 1 160 ? -20.185 4.095 16.038 1.00 55.66 160 SER A CA 1
ATOM 1275 C C . SER A 1 160 ? -20.305 3.057 14.920 1.00 55.66 160 SER A C 1
ATOM 1277 O O . SER A 1 160 ? -19.696 3.247 13.869 1.00 55.66 160 SER A O 1
ATOM 1279 N N . ALA A 1 161 ? -21.160 2.045 15.077 1.00 60.72 161 ALA A N 1
ATOM 1280 C CA . ALA A 1 161 ? -21.480 1.070 14.039 1.00 60.72 161 ALA A CA 1
ATOM 1281 C C . ALA A 1 161 ? -22.150 1.729 12.826 1.00 60.72 161 ALA A C 1
ATOM 1283 O O . ALA A 1 161 ? -21.753 1.456 11.700 1.00 60.72 161 ALA 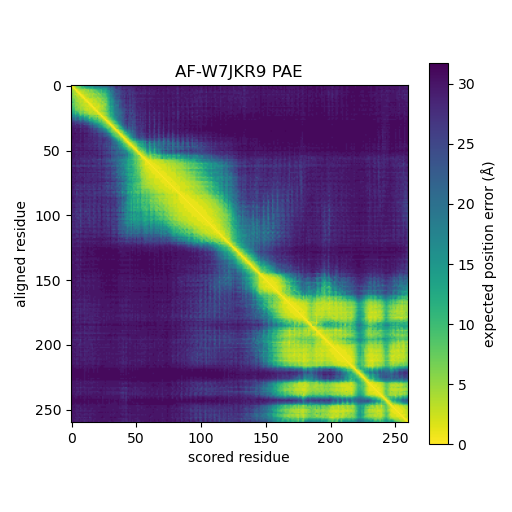A O 1
ATOM 1284 N N . ALA A 1 162 ? -23.090 2.659 13.029 1.00 61.09 162 ALA A N 1
ATOM 1285 C CA . ALA A 1 162 ? -23.743 3.376 11.933 1.00 61.09 162 ALA A CA 1
ATOM 1286 C C . ALA A 1 162 ? -22.754 4.245 11.136 1.00 61.09 162 ALA A C 1
ATOM 1288 O O . ALA A 1 162 ? -22.739 4.189 9.908 1.00 61.09 162 ALA A O 1
ATOM 1289 N N . LYS A 1 163 ? -21.882 5.005 11.818 1.00 61.53 163 LYS A N 1
ATOM 1290 C CA . LYS A 1 163 ? -20.850 5.823 11.153 1.00 61.53 163 LYS A CA 1
ATOM 1291 C C . LYS A 1 163 ? -19.779 4.970 10.468 1.00 61.53 163 LYS A C 1
ATOM 1293 O O . LYS A 1 163 ? -19.374 5.280 9.347 1.00 61.53 163 LYS A O 1
ATOM 1298 N N . GLY A 1 164 ? -19.345 3.893 11.123 1.00 65.38 164 GLY A N 1
ATOM 1299 C CA . GLY A 1 164 ? -18.388 2.936 10.573 1.00 65.38 164 GLY A CA 1
ATOM 1300 C C . GLY A 1 164 ? -18.937 2.224 9.340 1.00 65.38 164 GLY A C 1
ATOM 1301 O O . GLY A 1 164 ? -18.257 2.167 8.322 1.00 65.38 164 GLY A O 1
ATOM 1302 N N . ALA A 1 165 ? -20.194 1.781 9.382 1.00 67.00 165 ALA A N 1
ATOM 1303 C CA . ALA A 1 165 ? -20.844 1.108 8.264 1.00 67.00 165 ALA A CA 1
ATOM 1304 C C . ALA A 1 165 ? -21.023 2.027 7.051 1.00 67.00 165 ALA A C 1
ATOM 1306 O O . ALA A 1 165 ? -20.808 1.590 5.925 1.00 67.00 165 ALA A O 1
ATOM 1307 N N . THR A 1 166 ? -21.348 3.310 7.253 1.00 69.19 166 THR A N 1
ATOM 1308 C CA . THR A 1 166 ? -21.427 4.270 6.140 1.00 69.19 166 THR A CA 1
ATOM 1309 C C . THR A 1 166 ? -20.069 4.524 5.489 1.00 69.19 166 THR A C 1
ATOM 1311 O O . THR A 1 166 ? -19.982 4.513 4.264 1.00 69.19 166 THR A O 1
ATOM 1314 N N . ALA A 1 167 ? -19.011 4.696 6.291 1.00 71.44 167 ALA A N 1
ATOM 1315 C CA . ALA A 1 167 ? -17.661 4.953 5.787 1.00 71.44 167 ALA A CA 1
ATOM 1316 C C . ALA A 1 167 ? -17.057 3.718 5.098 1.00 71.44 167 ALA A C 1
ATOM 1318 O O . ALA A 1 167 ? -16.398 3.824 4.064 1.00 71.44 167 ALA A O 1
ATOM 1319 N N . PHE A 1 168 ? -17.318 2.530 5.641 1.00 69.38 168 PHE A N 1
ATOM 1320 C CA . PHE A 1 168 ? -16.856 1.282 5.050 1.00 69.38 168 PHE A CA 1
ATOM 1321 C C . PHE A 1 168 ? -17.635 0.946 3.774 1.00 69.38 168 PHE A C 1
ATOM 1323 O O . PHE A 1 168 ? -17.025 0.589 2.773 1.00 69.38 168 PHE A O 1
ATOM 1330 N N . LYS A 1 169 ? -18.961 1.149 3.750 1.00 77.62 169 LYS A N 1
ATOM 1331 C CA . LYS A 1 169 ? -19.769 1.013 2.528 1.00 77.62 169 LYS A CA 1
ATOM 1332 C C . LYS A 1 169 ? -19.228 1.890 1.394 1.00 77.62 169 LYS A C 1
ATOM 1334 O O . LYS A 1 169 ? -19.097 1.393 0.279 1.00 77.62 169 LYS A O 1
ATOM 1339 N N . SER A 1 170 ? -18.888 3.156 1.659 1.00 77.12 170 SER A N 1
ATOM 1340 C CA . SER A 1 170 ? -18.291 4.024 0.632 1.00 77.12 170 SER A CA 1
ATOM 1341 C C . SER A 1 170 ? -16.941 3.507 0.135 1.00 77.12 170 SER A C 1
ATOM 1343 O O . SER A 1 170 ? -16.713 3.499 -1.069 1.00 77.12 170 SER A O 1
ATOM 1345 N N . ALA A 1 171 ? -16.087 3.003 1.032 1.00 77.75 171 ALA A N 1
ATOM 1346 C CA . ALA A 1 171 ? -14.786 2.450 0.656 1.00 77.75 171 ALA A CA 1
ATOM 1347 C C . ALA A 1 171 ? -14.912 1.168 -0.188 1.00 77.75 171 ALA A C 1
ATOM 1349 O O . ALA A 1 171 ? -14.181 0.990 -1.159 1.00 77.75 171 ALA A O 1
ATOM 1350 N N . VAL A 1 172 ? -15.870 0.294 0.142 1.00 78.31 172 VAL A N 1
ATOM 1351 C CA . VAL A 1 172 ? -16.161 -0.926 -0.631 1.00 78.31 172 VAL A CA 1
ATOM 1352 C C . VAL A 1 172 ? -16.626 -0.579 -2.043 1.00 78.31 172 VAL A C 1
ATOM 1354 O O . VAL A 1 172 ? -16.177 -1.195 -3.005 1.00 78.31 172 VAL A O 1
ATOM 1357 N N . ILE A 1 173 ? -17.498 0.421 -2.186 1.00 81.31 173 ILE A N 1
ATOM 1358 C CA . ILE A 1 173 ? -17.978 0.867 -3.499 1.00 81.31 173 ILE A CA 1
ATOM 1359 C C . ILE A 1 173 ? -16.823 1.438 -4.329 1.00 81.31 173 ILE A C 1
ATOM 1361 O O . ILE A 1 173 ? -16.659 1.037 -5.478 1.00 81.31 173 ILE A O 1
ATOM 1365 N N . GLU A 1 174 ? -15.990 2.298 -3.741 1.00 82.69 174 GLU A N 1
ATOM 1366 C CA . GLU A 1 174 ? -14.824 2.879 -4.418 1.00 82.69 174 GLU A CA 1
ATOM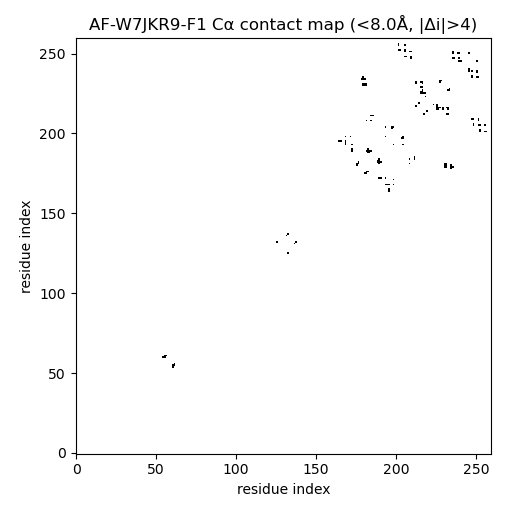 1367 C C . GLU A 1 174 ? -13.824 1.801 -4.876 1.00 82.69 174 GLU A C 1
ATOM 1369 O O . GLU A 1 174 ? -13.328 1.844 -6.004 1.00 82.69 174 GLU A O 1
ATOM 1374 N N . GLY A 1 175 ? -13.566 0.791 -4.036 1.00 80.88 175 GLY A N 1
ATOM 1375 C CA . GLY A 1 175 ? -12.716 -0.349 -4.390 1.00 80.88 175 GLY A CA 1
ATOM 1376 C C . GLY A 1 175 ? -13.259 -1.135 -5.586 1.00 80.88 175 GLY A C 1
ATOM 1377 O O . GLY A 1 175 ? -12.535 -1.397 -6.547 1.00 80.88 175 GLY A O 1
ATOM 1378 N N . ILE A 1 176 ? -14.561 -1.434 -5.585 1.00 81.50 176 ILE A N 1
ATOM 1379 C CA . ILE A 1 176 ? -15.219 -2.165 -6.678 1.00 81.50 176 ILE A CA 1
ATOM 1380 C C . ILE A 1 176 ? -15.211 -1.353 -7.978 1.00 81.50 176 ILE A C 1
ATOM 1382 O O . ILE A 1 176 ? -14.936 -1.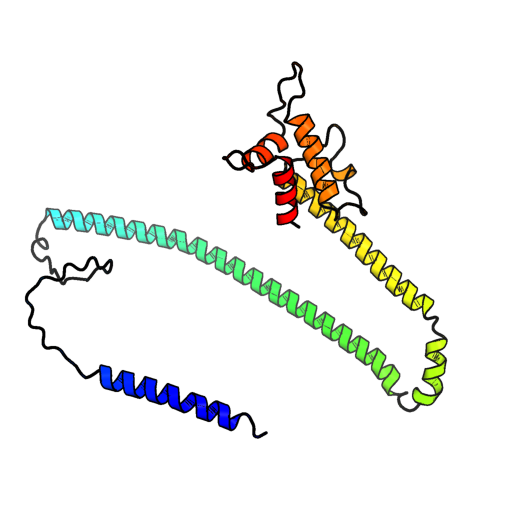906 -9.047 1.00 81.50 176 ILE A O 1
ATOM 1386 N N . GLU A 1 177 ? -15.479 -0.048 -7.907 1.00 82.38 177 GLU A N 1
ATOM 1387 C CA . GLU A 1 177 ? -15.406 0.852 -9.060 1.00 82.38 177 GLU A CA 1
ATOM 1388 C C . GLU A 1 177 ? -14.000 0.886 -9.656 1.00 82.38 177 GLU A C 1
ATOM 1390 O O . GLU A 1 177 ? -13.845 0.853 -10.874 1.00 82.38 177 GLU A O 1
ATOM 1395 N N . LYS A 1 178 ? -12.963 0.887 -8.820 1.00 82.88 178 LYS A N 1
ATOM 1396 C CA . LYS A 1 178 ? -11.575 0.887 -9.280 1.00 82.88 178 LYS A CA 1
ATOM 1397 C C . LYS A 1 178 ? -11.161 -0.440 -9.914 1.00 82.88 178 LYS A C 1
ATOM 1399 O O . LYS A 1 178 ? -10.505 -0.437 -10.956 1.00 82.88 178 LYS A O 1
ATOM 1404 N N . GLU A 1 179 ? -11.526 -1.562 -9.303 1.00 80.06 179 GLU A N 1
ATOM 1405 C CA . GLU A 1 179 ? -11.069 -2.880 -9.752 1.00 80.06 179 GLU A CA 1
ATOM 1406 C C . GLU A 1 179 ? -11.836 -3.431 -10.948 1.00 80.06 179 GLU A C 1
ATOM 1408 O O . GLU A 1 179 ? -11.263 -4.126 -11.795 1.00 80.06 179 GLU A O 1
ATOM 1413 N N . PHE A 1 180 ? -13.129 -3.127 -11.026 1.00 79.50 180 PHE A N 1
ATOM 1414 C CA . PHE A 1 180 ? -14.010 -3.647 -12.065 1.00 79.50 180 PHE A CA 1
ATOM 1415 C C . PHE A 1 180 ? -14.542 -2.559 -12.998 1.00 79.50 180 PHE A C 1
ATOM 1417 O O . PHE A 1 180 ? -15.121 -2.898 -14.026 1.00 79.50 180 PHE A O 1
ATOM 1424 N N . GLY A 1 181 ? -14.337 -1.273 -12.699 1.00 79.81 181 GLY A N 1
ATOM 1425 C CA . GLY A 1 181 ? -14.809 -0.172 -13.543 1.00 79.81 181 GLY A CA 1
ATOM 1426 C C . GLY A 1 181 ? -16.330 -0.009 -13.543 1.00 79.81 181 GLY A C 1
ATOM 1427 O O . GLY A 1 181 ? -16.887 0.497 -14.513 1.00 79.81 181 GLY A O 1
ATOM 1428 N N . VAL A 1 182 ? -17.010 -0.476 -12.489 1.00 78.56 182 VAL A N 1
ATOM 1429 C CA . VAL A 1 182 ? -18.473 -0.616 -12.448 1.00 78.56 182 VAL A CA 1
ATOM 1430 C C . VAL A 1 182 ? -19.120 0.517 -11.662 1.00 78.56 182 VAL A C 1
ATOM 1432 O O . VAL A 1 182 ? -19.367 0.386 -10.468 1.00 78.56 182 VAL A O 1
ATOM 1435 N N . SER A 1 183 ? -19.456 1.609 -12.341 1.00 73.00 183 SER A N 1
ATOM 1436 C CA . SER A 1 183 ? -20.226 2.716 -11.750 1.00 73.00 183 SER A CA 1
ATOM 1437 C C . SER A 1 183 ? -21.745 2.563 -11.946 1.00 73.00 183 SER A C 1
ATOM 1439 O O . SER A 1 183 ? -22.552 3.102 -11.179 1.00 73.00 183 SER A O 1
ATOM 1441 N N . ILE A 1 184 ? -22.172 1.781 -12.946 1.00 67.88 184 ILE A N 1
ATOM 1442 C CA . ILE A 1 184 ? -23.582 1.562 -13.306 1.00 67.88 184 ILE A CA 1
ATOM 1443 C C . ILE A 1 184 ? -23.825 0.071 -13.555 1.00 67.88 184 ILE A C 1
ATOM 1445 O O . ILE A 1 184 ? -23.131 -0.553 -14.346 1.00 67.88 184 ILE A O 1
ATOM 1449 N N . LEU A 1 185 ? -24.859 -0.496 -12.929 1.00 69.56 185 LEU A N 1
ATOM 1450 C CA . LEU A 1 185 ? -25.361 -1.837 -13.230 1.00 69.56 185 LEU A CA 1
ATOM 1451 C C . LEU A 1 185 ? -26.658 -1.729 -14.033 1.00 69.56 185 LEU A C 1
ATOM 1453 O O . LEU A 1 185 ? -27.711 -1.375 -13.492 1.00 69.56 185 LEU A O 1
ATOM 1457 N N . ARG A 1 186 ? -26.590 -2.089 -15.321 1.00 65.69 186 ARG A N 1
ATOM 1458 C CA . ARG A 1 186 ? -27.685 -2.027 -16.314 1.00 65.69 186 ARG A CA 1
ATOM 1459 C C . ARG A 1 186 ? -28.211 -0.604 -16.578 1.00 65.69 186 ARG A C 1
ATOM 1461 O O . ARG A 1 186 ? -28.042 -0.111 -17.682 1.00 65.69 186 ARG A O 1
ATOM 1468 N N . VAL A 1 187 ? -28.851 0.027 -15.588 1.00 63.69 187 VAL A N 1
ATOM 1469 C CA . VAL A 1 187 ? -29.440 1.391 -15.640 1.00 63.69 187 VAL A CA 1
ATOM 1470 C C . VAL A 1 187 ? -29.324 2.123 -14.291 1.00 63.69 187 VAL A C 1
ATOM 1472 O O . VAL A 1 187 ? -29.436 3.344 -14.224 1.00 63.69 187 VAL A O 1
ATOM 1475 N N . HIS A 1 188 ? -29.081 1.398 -13.197 1.00 73.44 188 HIS A N 1
ATOM 1476 C CA . HIS A 1 188 ? -29.010 1.965 -11.854 1.00 73.44 188 HIS A CA 1
ATOM 1477 C C . HIS A 1 188 ? -27.560 2.083 -11.389 1.00 73.44 188 HIS A C 1
ATOM 1479 O O . HIS A 1 188 ? -26.715 1.257 -11.735 1.00 73.44 188 HIS A O 1
ATOM 1485 N N . ARG A 1 189 ? -27.274 3.101 -10.573 1.00 77.69 189 ARG A N 1
ATOM 1486 C CA . ARG A 1 189 ? -25.948 3.291 -9.976 1.00 77.69 189 ARG A CA 1
ATOM 1487 C C . ARG A 1 189 ? -25.581 2.088 -9.101 1.00 77.69 189 ARG A C 1
ATOM 1489 O O . ARG A 1 189 ? -26.424 1.642 -8.322 1.00 77.69 189 ARG A O 1
ATOM 1496 N N . PHE A 1 190 ? -24.343 1.596 -9.187 1.00 79.88 190 PHE A N 1
ATOM 1497 C CA . PHE A 1 190 ? -23.872 0.449 -8.393 1.00 79.88 190 PHE A CA 1
ATOM 1498 C C . PHE A 1 190 ? -24.119 0.640 -6.884 1.00 79.88 190 PHE A C 1
ATOM 1500 O O . PHE A 1 190 ? -24.623 -0.265 -6.221 1.00 79.88 190 PHE A O 1
ATOM 1507 N N . GLU A 1 191 ? -23.894 1.861 -6.382 1.00 77.88 191 GLU A N 1
ATOM 1508 C CA . GLU A 1 191 ? -24.177 2.291 -5.002 1.00 77.88 191 GLU A CA 1
ATOM 1509 C C . GLU A 1 191 ? -25.571 1.889 -4.487 1.00 77.88 191 GLU A C 1
ATOM 1511 O O . GLU A 1 191 ? -25.731 1.625 -3.297 1.00 77.88 191 GLU A O 1
ATOM 1516 N N . SER A 1 192 ? -26.581 1.838 -5.366 1.00 81.75 192 SER A N 1
ATOM 1517 C CA . SER A 1 192 ? -27.967 1.521 -4.993 1.00 81.75 192 SER A CA 1
ATOM 1518 C C . SER A 1 192 ? -28.201 0.045 -4.658 1.00 81.75 192 SER A C 1
ATOM 1520 O O . SER A 1 192 ? -29.185 -0.281 -4.000 1.00 81.75 192 SER A O 1
ATOM 1522 N N . PHE A 1 193 ? -27.304 -0.850 -5.081 1.00 77.06 193 PHE A N 1
ATOM 1523 C CA . PHE A 1 193 ? -27.401 -2.286 -4.805 1.00 77.06 193 PHE A CA 1
ATOM 1524 C C . PHE A 1 193 ? -26.669 -2.700 -3.524 1.00 77.06 193 PHE A C 1
ATOM 1526 O O . PHE A 1 193 ? -26.921 -3.789 -3.000 1.00 77.06 193 PHE A O 1
ATOM 1533 N N . ILE A 1 194 ? -25.785 -1.837 -3.019 1.00 79.81 194 ILE A N 1
ATOM 1534 C CA . ILE A 1 194 ? -25.059 -2.044 -1.770 1.00 79.81 194 ILE A CA 1
ATOM 1535 C C . ILE A 1 194 ? -25.793 -1.308 -0.653 1.00 79.81 194 ILE A C 1
ATOM 1537 O O . ILE A 1 194 ? -25.996 -0.100 -0.712 1.00 79.81 194 ILE A O 1
ATOM 1541 N N . ASP A 1 195 ? -26.162 -2.017 0.398 1.00 78.06 195 ASP A N 1
ATOM 1542 C CA . ASP A 1 195 ? -26.851 -1.508 1.575 1.00 78.06 195 ASP A CA 1
ATOM 1543 C C . ASP A 1 195 ? -26.046 -1.801 2.845 1.00 78.06 195 ASP A C 1
ATOM 1545 O O . ASP A 1 195 ? -25.161 -2.657 2.858 1.00 78.06 195 ASP A O 1
ATOM 1549 N N . VAL A 1 196 ? -26.371 -1.105 3.932 1.00 69.75 196 VAL A N 1
ATOM 1550 C CA . VAL A 1 196 ? -25.792 -1.278 5.269 1.00 69.75 196 VAL A CA 1
ATOM 1551 C C . VAL A 1 196 ? -25.945 -2.724 5.771 1.00 69.75 196 VAL A C 1
ATOM 1553 O O . VAL A 1 196 ? -25.159 -3.184 6.588 1.00 69.75 196 VAL A O 1
ATOM 1556 N N . GLU A 1 197 ? -26.885 -3.501 5.240 1.00 76.19 197 GLU A N 1
ATOM 1557 C CA . GLU A 1 197 ? -27.058 -4.908 5.623 1.00 76.19 197 GLU A CA 1
ATOM 1558 C C . GLU A 1 197 ? -26.268 -5.905 4.757 1.00 76.19 197 GLU A C 1
ATOM 1560 O O . GLU A 1 197 ? -26.091 -7.070 5.137 1.00 76.19 197 GLU A O 1
ATOM 1565 N N . ASN A 1 198 ? -25.811 -5.487 3.572 1.00 78.62 198 ASN A N 1
ATOM 1566 C CA . ASN A 1 198 ? -25.230 -6.390 2.575 1.00 78.62 198 ASN A CA 1
ATOM 1567 C C . ASN A 1 198 ? -23.795 -6.030 2.150 1.00 78.62 198 ASN A C 1
ATOM 1569 O O . ASN A 1 198 ? -23.138 -6.867 1.537 1.00 78.62 198 ASN A O 1
ATOM 1573 N N . TYR A 1 199 ? -23.277 -4.858 2.530 1.00 71.88 199 TYR A N 1
ATOM 1574 C CA . TYR A 1 199 ? -21.957 -4.372 2.108 1.00 71.88 199 TYR A CA 1
ATOM 1575 C C . TYR A 1 199 ? -20.778 -5.246 2.566 1.00 71.88 199 TYR A C 1
ATOM 1577 O O . TYR A 1 199 ? -19.720 -5.212 1.951 1.00 71.88 199 TYR A O 1
ATOM 1585 N N . MET A 1 200 ? -20.962 -6.057 3.613 1.00 75.69 200 MET A N 1
ATOM 1586 C CA . MET A 1 200 ? -19.964 -7.031 4.085 1.00 75.69 200 MET A CA 1
ATOM 1587 C C . MET A 1 200 ? -20.103 -8.411 3.423 1.00 75.69 200 MET A C 1
ATOM 1589 O O . MET A 1 200 ? -19.267 -9.292 3.622 1.00 75.69 200 MET A O 1
ATOM 1593 N N . LYS A 1 201 ? -21.181 -8.656 2.668 1.00 82.69 201 LYS A N 1
ATOM 1594 C CA . LYS A 1 201 ? -21.485 -9.970 2.088 1.00 82.69 201 LYS A CA 1
ATOM 1595 C C . LYS A 1 201 ? -20.881 -10.078 0.692 1.00 82.69 201 LYS A C 1
ATOM 1597 O O . LYS A 1 201 ? -21.555 -9.827 -0.306 1.00 82.69 201 LYS A O 1
ATOM 1602 N N . VAL A 1 202 ? -19.628 -10.530 0.629 1.00 79.25 202 VAL A N 1
ATOM 1603 C CA . VAL A 1 202 ? -18.869 -10.722 -0.623 1.00 79.25 202 VAL A CA 1
ATOM 1604 C C . VAL A 1 202 ? -19.652 -11.521 -1.672 1.00 79.25 202 VAL A C 1
ATOM 1606 O O . VAL A 1 202 ? -19.619 -11.162 -2.843 1.00 79.25 202 VAL A O 1
ATOM 1609 N N . SER A 1 203 ? -20.416 -12.541 -1.267 1.00 80.25 203 SER A N 1
ATOM 1610 C CA . SER A 1 203 ? -21.239 -13.357 -2.175 1.00 80.25 203 SER A CA 1
ATOM 1611 C C . SER A 1 203 ? -22.359 -12.579 -2.873 1.00 80.25 203 SER A C 1
ATOM 1613 O O . SER A 1 203 ? -22.658 -12.835 -4.036 1.00 80.25 203 SER A O 1
ATOM 1615 N N . VAL A 1 204 ? -22.975 -11.616 -2.182 1.00 82.38 204 VAL A N 1
ATOM 1616 C CA . VAL A 1 204 ? -24.026 -10.762 -2.756 1.00 82.38 204 VAL A CA 1
ATOM 1617 C C . VAL A 1 204 ? -23.401 -9.789 -3.749 1.00 82.38 204 VAL A C 1
ATOM 1619 O O . VAL A 1 204 ? -23.917 -9.596 -4.847 1.00 82.38 204 VAL A O 1
ATOM 1622 N N . ILE A 1 205 ? -22.259 -9.208 -3.383 1.00 82.38 205 ILE A N 1
ATOM 1623 C CA . ILE A 1 205 ? -21.518 -8.269 -4.227 1.00 82.38 205 ILE A CA 1
ATOM 1624 C C . ILE A 1 205 ? -21.037 -8.965 -5.504 1.00 82.38 205 ILE A C 1
ATOM 1626 O O . ILE A 1 205 ? -21.282 -8.478 -6.610 1.00 82.38 205 ILE A O 1
ATOM 1630 N N . SER A 1 206 ? -20.404 -10.130 -5.366 1.00 82.75 206 SER A N 1
ATOM 1631 C CA . SER A 1 206 ? -19.855 -10.887 -6.487 1.00 82.75 206 SER A CA 1
ATOM 1632 C C . SER A 1 206 ? -20.932 -11.334 -7.469 1.00 82.75 206 SER A C 1
ATOM 1634 O O . SER A 1 206 ? -20.730 -11.239 -8.679 1.00 82.75 206 SER A O 1
ATOM 1636 N N . GLU A 1 207 ? -22.098 -11.760 -6.979 1.00 85.00 207 GLU A N 1
ATOM 1637 C CA . GLU A 1 207 ? -23.224 -12.160 -7.818 1.00 85.00 207 GLU A CA 1
ATOM 1638 C C . GLU A 1 207 ? -23.750 -10.989 -8.654 1.00 85.00 207 GLU A C 1
ATOM 1640 O O . GLU A 1 207 ? -24.010 -11.150 -9.849 1.00 85.00 207 GLU A O 1
ATOM 1645 N N . LYS A 1 208 ? -23.871 -9.793 -8.064 1.00 84.12 208 LYS A N 1
ATOM 1646 C CA . LYS A 1 208 ? -24.335 -8.597 -8.783 1.00 84.12 208 LYS A CA 1
ATOM 1647 C C . LYS A 1 208 ? -23.333 -8.148 -9.844 1.00 84.12 208 LYS A C 1
ATOM 1649 O O . LYS A 1 208 ? -23.736 -7.903 -10.982 1.00 84.12 208 LYS A O 1
ATOM 1654 N N . VAL A 1 209 ? -22.043 -8.110 -9.503 1.00 84.56 209 VAL A N 1
ATOM 1655 C CA . VAL A 1 209 ? -20.962 -7.774 -10.446 1.00 84.56 209 VAL A CA 1
ATOM 1656 C C . VAL A 1 209 ? -20.900 -8.802 -11.579 1.00 84.56 209 VAL A C 1
ATOM 1658 O O . VAL A 1 209 ? -20.876 -8.431 -12.752 1.00 84.56 209 VAL A O 1
ATOM 1661 N N . TYR A 1 210 ? -20.966 -10.097 -11.259 1.00 83.56 210 TYR A N 1
ATOM 1662 C CA . TYR A 1 210 ? -20.967 -11.165 -12.258 1.00 83.56 210 TYR A CA 1
ATOM 1663 C C . TYR A 1 210 ? -22.210 -11.134 -13.147 1.00 83.56 210 TYR A C 1
ATOM 1665 O O . TYR A 1 210 ? -22.098 -11.316 -14.356 1.00 83.56 210 TYR A O 1
ATOM 1673 N N . SER A 1 211 ? -23.394 -10.872 -12.588 1.00 83.19 211 SER A N 1
ATOM 1674 C CA . SER A 1 211 ? -24.616 -10.759 -13.383 1.00 83.19 211 SER A CA 1
ATOM 1675 C C . SER A 1 211 ? -24.519 -9.631 -14.402 1.00 83.19 211 SER A C 1
ATOM 1677 O O . SER A 1 211 ? -25.026 -9.800 -15.509 1.00 83.19 211 SER A O 1
ATOM 1679 N N . HIS A 1 212 ? -23.900 -8.505 -14.044 1.00 81.44 212 HIS A N 1
ATOM 1680 C CA . HIS A 1 212 ? -23.695 -7.399 -14.969 1.00 81.44 212 HIS A CA 1
ATOM 1681 C C . HIS A 1 212 ? -22.633 -7.724 -16.015 1.00 81.44 212 HIS A C 1
ATOM 1683 O O . HIS A 1 212 ? -22.905 -7.571 -17.200 1.00 81.44 212 HIS A O 1
ATOM 1689 N N . TYR A 1 213 ? -21.498 -8.298 -15.608 1.00 80.62 213 TYR A N 1
ATOM 1690 C CA . TYR A 1 213 ? -20.495 -8.820 -16.537 1.00 80.62 213 TYR A CA 1
ATOM 1691 C C . TYR A 1 213 ? -21.109 -9.795 -17.551 1.00 80.62 213 TYR A C 1
ATOM 1693 O O . TYR A 1 213 ? -20.881 -9.672 -18.748 1.00 80.62 213 TYR A O 1
ATOM 1701 N N . ASN A 1 214 ? -21.934 -10.741 -17.098 1.00 81.31 214 ASN A N 1
ATOM 1702 C CA . ASN A 1 214 ? -22.571 -11.720 -17.971 1.00 81.31 214 ASN A CA 1
ATOM 1703 C C . ASN A 1 214 ? -23.514 -11.045 -18.979 1.00 81.31 214 ASN A C 1
ATOM 1705 O O . ASN A 1 214 ? -23.462 -11.353 -20.161 1.00 81.31 214 ASN A O 1
ATOM 1709 N N . THR A 1 215 ? -24.337 -10.085 -18.547 1.00 77.12 215 THR A N 1
ATOM 1710 C CA . THR A 1 215 ? -25.257 -9.391 -19.464 1.00 77.12 215 THR A CA 1
ATOM 1711 C C . THR A 1 215 ? -24.562 -8.438 -20.431 1.00 77.12 215 THR A C 1
ATOM 1713 O O . THR A 1 215 ? -25.040 -8.266 -21.546 1.00 77.12 215 THR A O 1
ATOM 1716 N N . THR A 1 216 ? -23.469 -7.801 -20.007 1.00 78.06 216 THR A N 1
ATOM 1717 C CA . THR A 1 216 ? -22.786 -6.758 -20.785 1.00 78.06 216 THR A CA 1
ATOM 1718 C C . THR A 1 216 ? -21.715 -7.346 -21.704 1.00 78.06 216 THR A C 1
ATOM 1720 O O . THR A 1 216 ? -21.540 -6.894 -22.832 1.00 78.06 216 THR A O 1
ATOM 1723 N N . CYS A 1 217 ? -21.005 -8.377 -21.241 1.00 78.44 217 CYS A N 1
ATOM 1724 C CA . CYS A 1 217 ? -19.812 -8.905 -21.900 1.00 78.44 217 CYS A CA 1
ATOM 1725 C C . CYS A 1 217 ? -20.039 -10.239 -22.621 1.00 78.44 217 CYS A C 1
ATOM 1727 O O . CYS A 1 217 ? -19.227 -10.596 -23.474 1.00 78.44 217 CYS A O 1
ATOM 1729 N N . ILE A 1 218 ? -21.102 -10.988 -22.293 1.00 73.19 218 ILE A N 1
ATOM 1730 C CA . ILE A 1 218 ? -21.400 -12.293 -22.902 1.00 73.19 218 ILE A CA 1
ATOM 1731 C C . ILE A 1 218 ? -22.686 -12.170 -23.739 1.00 73.19 218 ILE A C 1
ATOM 1733 O O . ILE A 1 218 ? -23.783 -12.094 -23.184 1.00 73.19 218 ILE A O 1
ATOM 1737 N N . PRO A 1 219 ? -22.597 -12.146 -25.082 1.00 63.12 219 PRO A N 1
ATOM 1738 C CA . PRO A 1 219 ? -23.776 -11.994 -25.922 1.00 63.12 219 PRO A CA 1
ATOM 1739 C C . PRO A 1 219 ? -24.652 -13.251 -25.858 1.00 63.12 219 PRO A C 1
ATOM 1741 O O . PRO A 1 219 ? -24.270 -14.324 -26.326 1.00 63.12 219 PRO A O 1
ATOM 1744 N N . SER A 1 220 ? -25.863 -13.112 -25.321 1.00 54.16 220 SER A N 1
ATOM 1745 C CA . SER A 1 220 ? -26.917 -14.120 -25.466 1.00 54.16 220 SER A CA 1
ATOM 1746 C C . SER A 1 220 ? -27.638 -13.898 -26.797 1.00 54.16 220 SER A C 1
ATOM 1748 O O . SER A 1 220 ? -28.602 -13.149 -26.865 1.00 54.16 220 SER A O 1
ATOM 1750 N N . GLY A 1 221 ? -27.116 -14.507 -27.865 1.00 55.94 221 GLY A N 1
ATOM 1751 C CA . GLY A 1 221 ? -27.823 -14.784 -29.123 1.00 55.94 221 GLY A CA 1
ATOM 1752 C C . GLY A 1 221 ? -28.786 -13.712 -29.654 1.00 55.94 221 GLY A C 1
ATOM 1753 O O . GLY A 1 221 ? -29.995 -13.877 -29.566 1.00 55.94 221 GLY A O 1
ATOM 1754 N N . SER A 1 222 ? -28.270 -12.636 -30.246 1.00 44.12 222 SER A N 1
ATOM 1755 C CA . SER A 1 222 ? -28.830 -11.893 -31.396 1.00 44.12 222 SER A CA 1
ATOM 1756 C C . SER A 1 222 ? -28.009 -10.616 -31.606 1.00 44.12 222 SER A C 1
ATOM 1758 O O . SER A 1 222 ? -27.198 -10.251 -30.762 1.00 44.12 222 SER A O 1
ATOM 1760 N N . VAL A 1 223 ? -28.157 -10.002 -32.781 1.00 47.09 223 VAL A N 1
ATOM 1761 C CA . VAL A 1 223 ? -27.320 -8.958 -33.405 1.00 47.09 223 VAL A CA 1
ATOM 1762 C C . VAL A 1 223 ? -27.236 -7.653 -32.586 1.00 47.09 223 VAL A C 1
ATOM 1764 O O . VAL A 1 223 ? -27.733 -6.602 -32.987 1.00 47.09 223 VAL A O 1
ATOM 1767 N N . HIS A 1 224 ? -26.575 -7.691 -31.436 1.00 48.66 224 HIS A N 1
ATOM 1768 C CA . HIS A 1 224 ? -26.039 -6.507 -30.784 1.00 48.66 224 HIS A CA 1
ATOM 1769 C C . HIS A 1 224 ? -24.537 -6.683 -30.646 1.00 48.66 224 HIS A C 1
ATOM 1771 O O . HIS A 1 224 ? -24.051 -7.624 -30.018 1.00 48.66 224 HIS A O 1
ATOM 1777 N N . LEU A 1 225 ? -23.812 -5.791 -31.318 1.00 45.41 225 LEU A N 1
ATOM 1778 C CA . LEU A 1 225 ? -22.371 -5.665 -31.197 1.00 45.41 225 LEU A CA 1
ATOM 1779 C C . LEU A 1 225 ? -22.054 -5.585 -29.693 1.00 45.41 225 LEU A C 1
ATOM 1781 O O . LEU A 1 225 ? -22.658 -4.742 -29.024 1.00 45.41 225 LEU A O 1
ATOM 1785 N N . PRO A 1 226 ? -21.192 -6.460 -29.137 1.00 48.94 226 PRO A N 1
ATOM 1786 C CA . PRO A 1 226 ? -20.840 -6.375 -27.728 1.00 48.94 226 PRO A CA 1
ATOM 1787 C C . PRO A 1 226 ? -20.397 -4.942 -27.445 1.00 48.94 226 PRO A C 1
ATOM 1789 O O . PRO A 1 226 ? -19.642 -4.367 -28.234 1.00 48.94 226 PRO A O 1
ATOM 1792 N N . SER A 1 227 ? -20.858 -4.344 -26.346 1.00 52.41 227 SER A N 1
ATOM 1793 C CA . SER A 1 227 ? -20.278 -3.090 -25.879 1.00 52.41 227 SER A CA 1
ATOM 1794 C C . SER A 1 227 ? -18.890 -3.410 -25.323 1.00 52.41 227 SER A C 1
ATOM 1796 O O . SER A 1 227 ? -18.660 -3.418 -24.118 1.00 52.41 227 SER A O 1
ATOM 1798 N N . VAL A 1 228 ? -17.941 -3.701 -26.216 1.00 53.91 228 VAL A N 1
ATOM 1799 C CA . VAL A 1 228 ? -16.514 -3.898 -25.915 1.00 53.91 228 VAL A CA 1
ATOM 1800 C C . VAL A 1 228 ? -15.938 -2.662 -25.199 1.00 53.91 228 VAL A C 1
ATOM 1802 O O . VAL A 1 228 ? -14.863 -2.720 -24.616 1.00 53.91 228 VAL A O 1
ATOM 1805 N N . SER A 1 229 ? -16.678 -1.550 -25.199 1.00 62.44 229 SER A N 1
ATOM 1806 C CA . SER A 1 229 ? -16.383 -0.312 -24.490 1.00 62.44 229 SER A CA 1
ATOM 1807 C C . SER A 1 229 ? -16.664 -0.323 -22.984 1.00 62.44 229 SER A C 1
ATOM 1809 O O . SER A 1 229 ? -16.252 0.631 -22.330 1.00 62.44 229 SER A O 1
ATOM 1811 N N . ASP A 1 230 ? -17.366 -1.313 -22.416 1.00 74.62 230 ASP A N 1
ATOM 1812 C CA . ASP A 1 230 ? -17.613 -1.316 -20.967 1.00 74.62 230 ASP A CA 1
ATOM 1813 C C . ASP A 1 230 ? -16.334 -1.721 -20.198 1.00 74.62 230 ASP A C 1
ATOM 1815 O O . ASP A 1 230 ? -15.754 -2.784 -20.481 1.00 74.62 230 ASP A O 1
ATOM 1819 N N . PRO A 1 231 ? -15.865 -0.899 -19.235 1.00 80.62 231 PRO A N 1
ATOM 1820 C CA . PRO A 1 231 ? -14.666 -1.178 -18.451 1.00 80.62 231 PRO A CA 1
ATOM 1821 C C . PRO A 1 231 ? -14.647 -2.572 -17.814 1.00 80.62 231 PRO A C 1
ATOM 1823 O O . PRO A 1 231 ? -13.588 -3.210 -17.794 1.00 80.62 231 PRO A O 1
ATOM 1826 N N . ILE A 1 232 ? -15.801 -3.090 -17.372 1.00 82.44 232 ILE A N 1
ATOM 1827 C CA . ILE A 1 232 ? -15.884 -4.399 -16.709 1.00 82.44 232 ILE A CA 1
ATOM 1828 C C . ILE A 1 232 ? -15.459 -5.541 -17.634 1.00 82.44 232 ILE A C 1
ATOM 1830 O O . ILE A 1 232 ? -14.778 -6.475 -17.206 1.00 82.44 232 ILE A O 1
ATOM 1834 N N . CYS A 1 233 ? -15.783 -5.451 -18.925 1.00 81.00 233 CYS A N 1
ATOM 1835 C CA . CYS A 1 233 ? -15.451 -6.484 -19.900 1.00 81.00 233 CYS A CA 1
ATOM 1836 C C . CYS A 1 233 ? -13.940 -6.570 -20.128 1.00 81.00 233 CYS A C 1
ATOM 1838 O O . CYS A 1 233 ? -13.381 -7.667 -20.211 1.00 81.00 233 CYS A O 1
ATOM 1840 N N . THR A 1 234 ? -13.264 -5.422 -20.164 1.00 81.12 234 THR A N 1
ATOM 1841 C CA . THR A 1 234 ? -11.809 -5.339 -20.354 1.00 81.12 234 THR A CA 1
ATOM 1842 C C . THR A 1 234 ? -11.048 -5.716 -19.080 1.00 81.12 234 THR A C 1
ATOM 1844 O O . THR A 1 234 ? -10.070 -6.461 -19.131 1.00 81.12 234 THR A O 1
ATOM 1847 N N . LEU A 1 235 ? -11.496 -5.242 -17.916 1.00 82.50 235 LEU A N 1
ATOM 1848 C CA . LEU A 1 235 ? -10.812 -5.479 -16.642 1.00 82.50 235 LEU A CA 1
ATOM 1849 C C . LEU A 1 235 ? -10.930 -6.934 -16.183 1.00 82.50 235 LEU A C 1
ATOM 1851 O O . LEU A 1 235 ? -9.928 -7.533 -15.789 1.00 82.50 235 LEU A O 1
ATOM 1855 N N . VAL A 1 236 ? -12.117 -7.538 -16.299 1.00 80.50 236 VAL A N 1
ATOM 1856 C CA . VAL A 1 236 ? -12.313 -8.955 -15.960 1.00 80.50 236 VAL A CA 1
ATOM 1857 C C . VAL A 1 236 ? -11.563 -9.854 -16.942 1.00 80.50 236 VAL A C 1
ATOM 1859 O O . VAL A 1 236 ? -10.898 -10.791 -16.506 1.00 80.50 236 VAL A O 1
ATOM 1862 N N . SER A 1 237 ? -11.593 -9.559 -18.248 1.00 77.12 237 SER A N 1
ATOM 1863 C CA . SER A 1 237 ? -10.861 -10.364 -19.240 1.00 77.12 237 SER A CA 1
ATOM 1864 C C . SER A 1 237 ? -9.345 -10.314 -19.052 1.00 77.12 237 SER A C 1
ATOM 1866 O O . SER A 1 237 ? -8.691 -11.347 -19.165 1.00 77.12 237 SER A O 1
ATOM 1868 N N . LYS A 1 238 ? -8.782 -9.164 -18.664 1.00 80.94 238 LYS A N 1
ATOM 1869 C CA . LYS A 1 238 ? -7.358 -9.030 -18.315 1.00 80.94 238 LYS A CA 1
ATOM 1870 C C . LYS A 1 238 ? -6.957 -9.851 -17.082 1.00 80.94 238 LYS A C 1
ATOM 1872 O O . LYS A 1 238 ? -5.801 -10.248 -16.965 1.00 80.94 238 LYS A O 1
ATOM 1877 N N . LYS A 1 239 ? -7.888 -10.078 -16.151 1.00 78.06 239 LYS A N 1
ATOM 1878 C CA . LYS A 1 239 ? -7.667 -10.864 -14.924 1.00 78.06 239 LYS A CA 1
ATOM 1879 C C . LYS A 1 239 ? -7.904 -12.367 -15.125 1.00 78.06 239 LYS A C 1
ATOM 1881 O O . LYS A 1 239 ? -7.534 -13.149 -14.250 1.00 78.06 239 LYS A O 1
ATOM 1886 N N . LEU A 1 240 ? -8.497 -12.787 -16.247 1.00 75.19 240 LEU A N 1
ATOM 1887 C CA . LEU A 1 240 ? -8.644 -14.205 -16.576 1.00 75.19 240 LEU A CA 1
ATOM 1888 C C . LEU A 1 240 ? -7.266 -14.819 -16.887 1.00 75.19 240 LEU A C 1
ATOM 1890 O O . LEU A 1 240 ? -6.508 -14.262 -17.682 1.00 75.19 240 LEU A O 1
ATOM 1894 N N . PRO A 1 241 ? -6.919 -15.977 -16.300 1.00 65.50 241 PRO A N 1
ATOM 1895 C CA . PRO A 1 241 ? -5.684 -16.670 -16.644 1.00 65.50 241 PRO A CA 1
ATOM 1896 C C . PRO A 1 241 ? -5.723 -17.148 -18.104 1.00 65.50 241 PRO A C 1
ATOM 1898 O O . PRO A 1 241 ? -6.718 -17.711 -18.556 1.00 65.50 241 PRO A O 1
ATOM 1901 N N . HIS A 1 242 ? -4.608 -16.981 -18.826 1.00 55.25 242 HIS A N 1
ATOM 1902 C CA . HIS A 1 242 ? -4.441 -17.331 -20.249 1.00 55.25 242 HIS A CA 1
ATOM 1903 C C . HIS A 1 242 ? -4.606 -18.834 -20.586 1.00 55.25 242 HIS A C 1
ATOM 1905 O O . HIS A 1 242 ? -4.467 -19.220 -21.744 1.00 55.25 242 HIS A O 1
ATOM 1911 N N . ALA A 1 243 ? -4.929 -19.684 -19.607 1.00 46.75 243 ALA A N 1
ATOM 1912 C CA . ALA A 1 243 ? -5.150 -21.116 -19.772 1.00 46.75 243 ALA A CA 1
ATOM 1913 C C . ALA A 1 243 ? -6.479 -21.538 -19.113 1.00 46.75 243 ALA A C 1
ATOM 1915 O O . ALA A 1 243 ? -6.577 -21.635 -17.895 1.00 46.75 243 ALA A O 1
ATOM 1916 N N . SER A 1 244 ? -7.505 -21.715 -19.949 1.00 52.12 244 SER A N 1
ATOM 1917 C CA . SER A 1 244 ? -8.678 -22.615 -19.876 1.00 52.12 244 SER A CA 1
ATOM 1918 C C . SER A 1 244 ? -9.251 -23.161 -18.544 1.00 52.12 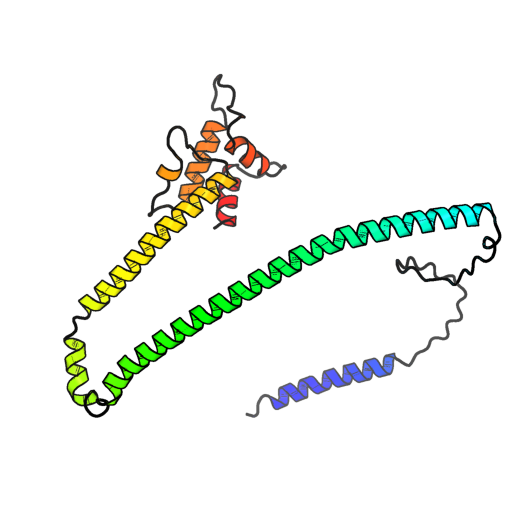244 SER A C 1
ATOM 1920 O O . SER A 1 244 ? -9.888 -24.212 -18.587 1.00 52.12 244 SER A O 1
ATOM 1922 N N . GLN A 1 245 ? -9.100 -22.530 -17.375 1.00 48.09 245 GLN A N 1
ATOM 1923 C CA . GLN A 1 245 ? -9.619 -23.122 -16.123 1.00 48.09 245 GLN A CA 1
ATOM 1924 C C . GLN A 1 245 ? -10.204 -22.150 -15.088 1.00 48.09 245 GLN A C 1
ATOM 1926 O O . GLN A 1 245 ? -10.480 -22.550 -13.960 1.00 48.09 245 GLN A O 1
ATOM 1931 N N . GLY A 1 246 ? -10.450 -20.892 -15.458 1.00 53.16 246 GLY A N 1
ATOM 1932 C CA . GLY A 1 246 ? -11.161 -19.935 -14.604 1.00 53.16 246 GLY A CA 1
ATOM 1933 C C . GLY A 1 246 ? -12.509 -19.549 -15.201 1.00 53.16 246 GLY A C 1
ATOM 1934 O O . GLY A 1 246 ? -12.555 -19.006 -16.300 1.00 53.16 246 GLY A O 1
ATOM 1935 N N . SER A 1 247 ? -13.608 -19.781 -14.480 1.00 75.31 247 SER A N 1
ATOM 1936 C CA . SER A 1 247 ? -14.885 -19.132 -14.803 1.00 75.31 247 SER A CA 1
ATOM 1937 C C . SER A 1 247 ? -14.783 -17.646 -14.450 1.00 75.31 247 SER A C 1
ATOM 1939 O O . SER A 1 247 ? -14.283 -17.310 -13.373 1.00 75.31 247 SER A O 1
ATOM 1941 N N . SER A 1 248 ? -15.290 -16.736 -15.289 1.00 74.31 248 SER A N 1
ATOM 1942 C CA . SER A 1 248 ? -15.311 -15.296 -14.968 1.00 74.31 248 SER A CA 1
ATOM 1943 C C . SER A 1 248 ? -15.978 -15.012 -13.616 1.00 74.31 248 SER A C 1
ATOM 1945 O O . SER A 1 248 ? -15.574 -14.091 -12.913 1.00 74.31 248 SER A O 1
ATOM 1947 N N . ARG A 1 249 ? -16.921 -15.869 -13.196 1.00 78.62 249 ARG A N 1
ATOM 1948 C CA . ARG A 1 249 ? -17.527 -15.841 -11.858 1.00 78.62 249 ARG A CA 1
ATOM 1949 C C . ARG A 1 249 ? -16.499 -16.056 -10.749 1.00 78.62 249 ARG A C 1
ATOM 1951 O O . ARG A 1 249 ? -16.412 -15.256 -9.826 1.00 78.62 249 ARG A O 1
ATOM 1958 N N . THR A 1 250 ? -15.679 -17.098 -10.880 1.00 78.25 250 THR A N 1
ATOM 1959 C CA . THR A 1 250 ? -14.638 -17.436 -9.897 1.00 78.25 250 THR A CA 1
ATOM 1960 C C . THR A 1 250 ? -13.550 -16.365 -9.810 1.00 78.25 250 THR A C 1
ATOM 1962 O O . THR A 1 250 ? -13.042 -16.090 -8.726 1.00 78.25 250 THR A O 1
ATOM 1965 N N . VAL A 1 251 ? -13.225 -15.696 -10.923 1.00 77.44 251 VAL A N 1
ATOM 1966 C CA . VAL A 1 251 ? -12.250 -14.594 -10.927 1.00 77.44 251 VAL A CA 1
ATOM 1967 C C . VAL A 1 251 ? -12.792 -13.364 -10.205 1.00 77.44 251 VAL A C 1
ATOM 1969 O O . VAL A 1 251 ? -12.077 -12.800 -9.377 1.00 77.44 251 VAL A O 1
ATOM 1972 N N . ILE A 1 252 ? -14.047 -12.984 -10.454 1.00 77.06 252 ILE A N 1
ATOM 1973 C CA . ILE A 1 252 ? -14.707 -11.869 -9.757 1.00 77.06 252 ILE A CA 1
ATOM 1974 C C . ILE A 1 252 ? -14.799 -12.154 -8.253 1.00 77.06 252 ILE A C 1
ATOM 1976 O O . ILE A 1 252 ? -14.365 -11.330 -7.452 1.00 77.06 252 ILE A O 1
ATOM 1980 N N . GLU A 1 253 ? -15.271 -13.342 -7.866 1.00 78.75 253 GLU A N 1
ATOM 1981 C CA . GLU A 1 253 ? -15.344 -13.761 -6.460 1.00 78.75 253 GLU A CA 1
ATOM 1982 C C . GLU A 1 253 ? -13.962 -13.732 -5.790 1.00 78.75 253 GLU A C 1
ATOM 1984 O O . GLU A 1 253 ? -13.785 -13.086 -4.760 1.00 78.75 253 GLU A O 1
ATOM 1989 N N . SER A 1 254 ? -12.948 -14.357 -6.397 1.00 75.31 254 SER A N 1
ATOM 1990 C CA . SER A 1 254 ? -11.598 -14.421 -5.817 1.00 75.31 254 SER A CA 1
ATOM 1991 C C . SER A 1 254 ? -10.896 -13.064 -5.710 1.00 75.31 254 SER A C 1
ATOM 1993 O O . SER A 1 254 ? -10.038 -12.892 -4.848 1.00 75.31 254 SER A O 1
ATOM 1995 N N . THR A 1 255 ? -11.234 -12.110 -6.580 1.00 75.44 255 THR A N 1
ATOM 1996 C CA . THR A 1 255 ? -10.664 -10.757 -6.556 1.00 75.44 255 THR A CA 1
ATOM 1997 C C . THR A 1 255 ? -11.258 -9.962 -5.397 1.00 75.44 255 THR A C 1
ATOM 1999 O O . THR A 1 255 ? -10.507 -9.354 -4.646 1.00 75.44 255 THR A O 1
ATOM 2002 N N . LEU A 1 256 ? -12.570 -10.069 -5.167 1.00 76.38 256 LEU A N 1
ATOM 2003 C CA . LEU A 1 256 ? -13.226 -9.444 -4.015 1.00 76.38 256 LEU A CA 1
ATOM 2004 C C . LEU A 1 256 ? -12.738 -10.023 -2.675 1.00 76.38 256 LEU A C 1
ATOM 2006 O O . LEU A 1 256 ? -12.570 -9.280 -1.717 1.00 76.38 256 LEU A O 1
ATOM 2010 N N . TYR A 1 257 ? -12.438 -11.325 -2.607 1.00 70.75 257 TYR A N 1
ATOM 2011 C CA . TYR A 1 257 ? -11.862 -11.944 -1.403 1.00 70.75 257 TYR A CA 1
ATOM 2012 C C . TYR A 1 257 ? -10.407 -11.555 -1.114 1.00 70.75 257 TYR A C 1
ATOM 2014 O O . TYR A 1 257 ? -9.949 -11.754 0.005 1.00 70.75 257 TYR A O 1
ATOM 2022 N N . LYS A 1 258 ? -9.655 -11.062 -2.104 1.00 68.25 258 LYS A N 1
ATOM 2023 C CA . LYS A 1 258 ? -8.265 -10.619 -1.901 1.00 68.25 258 LYS A CA 1
ATOM 2024 C C . LYS A 1 258 ? -8.168 -9.194 -1.363 1.00 68.25 258 LYS A C 1
ATOM 2026 O O . LYS A 1 258 ? -7.114 -8.833 -0.851 1.00 68.25 258 LYS A O 1
ATOM 2031 N N . GLU A 1 259 ? -9.225 -8.404 -1.526 1.00 55.38 259 GLU A N 1
ATOM 2032 C CA . GLU A 1 259 ? -9.278 -6.999 -1.109 1.00 55.38 259 GLU A CA 1
ATOM 2033 C C . GLU A 1 259 ? -10.079 -6.762 0.178 1.00 55.38 259 GLU A C 1
ATOM 2035 O O . GLU A 1 259 ? -10.005 -5.666 0.733 1.00 55.38 259 GLU A O 1
ATOM 2040 N N . ALA A 1 260 ? -10.819 -7.774 0.644 1.00 55.28 260 ALA A N 1
ATOM 2041 C CA . ALA A 1 260 ? -11.505 -7.796 1.939 1.00 55.28 260 ALA A CA 1
ATOM 2042 C C . ALA A 1 260 ? -10.562 -8.234 3.071 1.00 55.28 260 ALA A C 1
ATOM 2044 O O . ALA A 1 260 ? -10.670 -7.648 4.172 1.00 55.28 260 ALA A O 1
#

Foldseek 3Di:
DPPVVVVVVVVVVVVVVVVVVVVVVPPDDDPDPDPDDDPDPDPDPDPDPPPVPVCPPPPVVVVVVVVVVVVVVVVVVVVVVVVVVVVVVVVVVVVVVVVVVVVVVVVVVVVVVVVVVVVVVVVVVCVVCPVPCVPCVVPVVVVPPVVVVVVVVVVVVVVCLVVVLVVLLVVLLVVCCVQQVQQDQPHHGPSVQDDSVCSPPLVSSLVSLVVSCCPQQPDDDDPDDRCPVRSNNVNLVVQDPPDDDDDSSNSSSVVSVVVD